Protein AF-A0A382JF44-F1 (afdb_monomer)

Solvent-accessible surface area (backbone atoms only — not comparable to full-atom values): 19950 Å² total; per-residue (Å²): 126,53,72,65,59,69,68,53,68,44,79,44,68,63,56,82,92,51,43,73,82,56,65,85,67,57,56,88,84,38,77,59,49,47,76,53,87,78,69,98,54,52,66,62,56,48,48,54,57,50,71,73,39,84,62,45,80,47,82,78,57,71,64,56,56,56,31,32,75,71,51,38,53,34,37,30,69,38,48,82,92,56,29,63,74,44,68,70,37,75,68,49,55,58,38,26,41,94,66,59,20,51,32,41,80,19,70,47,70,69,57,40,46,51,51,48,39,37,44,75,74,64,63,64,68,46,67,59,26,41,50,24,37,27,65,74,76,24,71,87,40,76,90,52,68,63,64,63,56,50,50,54,51,53,53,52,58,75,67,48,89,85,63,100,64,61,50,71,66,39,27,52,50,37,40,48,49,57,62,66,31,74,56,65,61,75,60,64,66,62,40,48,51,52,50,51,52,46,52,52,51,48,54,51,50,50,52,50,50,52,53,50,53,52,51,51,51,50,51,53,52,52,56,56,74,76,51,91,81,92,82,81,79,83,87,78,77,79,78,81,82,74,91,64,77,83,72,30,64,43,66,36,59,49,89,91,49,72,43,54,37,78,31,85,46,71,62,37,53,67,44,56,29,34,37,39,79,71,39,49,67,60,51,48,48,40,68,75,67,51,42,64,54,42,77,45,78,33,84,64,32,42,60,30,63,66,50,50,55,46,40,62,47,16,64,48,55,26,39,28,44,55,40,42,89,49,67,74,34,32,57,43,20,57,52,21,32,57,60,62,64,32,68,40,27,48,83

Nearest PDB structures (foldseek):
  3mb5-assembly1_A  TM=9.002E-01  e=2.686E-02  Pyrococcus abyssi
  3dh0-assembly1_A  TM=7.362E-01  e=4.020E-02  Aquifex aeolicus
  3ocj-assembly1_A  TM=8.207E-01  e=9.546E-01  Bordetella parapertussis
  8esq-assembly1_q  TM=5.749E-01  e=1.696E-01  Schizosaccharomyces pombe
  8pb8-assembly1_A  TM=5.221E-01  e=3.017E-01  Psilocybe cubensis

Sequence (347 aa):
PSAEVRAANILIRPHPRSSGAWNDWRSDRWPGIGMVKTSFLGDQALYDSIYHADVVVALNTSAQIEAGLLGKPVLTVLTPEYAPGQQGSVHFNYLLKEQGGHVEVATDTDQHLAQLEAVLSGEFDSERCRRAIERFVRPAGIDRPASPILADAVESWMTAEARPRPSRLARARQRLVNAVSRTNAIDDEAVAAVVRTRVRYQRQRDKQWKRQVESLKAELTQLRRSAPGKSTPPKTTPERVSVDEERRVVEVDYSGAAIRIFATSRAERSWRARACAKEPWTVGWLEDYVRPGDVVFDLGANVGVFSFIAATRLSGEGTVIAFEPSYANYARLCENIVLNQLDATVI

Foldseek 3Di:
DDPLLVPAAAEAEDDQVCVVVCPPPDCVVPPSYHYDDDDPVVPVVLLVVLLPDLAAEDAADCSLLVNLLSLHQAEYEQEPVCNCVRVVDPVSLLQDVVNQHRYDYDDDDVVVVVVVVCSSVVNDDSVSSNVSSCVPPNVVDSPDDVVVVVVVVVVVQVPDPDDPAFDPVLLVVLLVVLVVVPVQDDPVVLLVVLLVVVVVVVVVVVVVVVVVVVVVVVVVVVVVVPDPDDDDDDDDDDDDDDDPSVPQKDFAPDPLHTAIFGHPDPCCVVDVSDVCVVCVVLLVCLQVPQAAQDEAEAAQCQLPSSVVSNQSRNSSRYAYEYDHPDPVSVVRNVSRCSSRSNPNHYD

Mean predicted aligned error: 11.84 Å

Secondary structure (DSSP, 8-state):
--HHHHH--EEE---GGGGGGGTT--GGGSTTEEE----SSHHHHHHHHHHT-S-EE-SSSTHHHHHHHTT--EEEE--TTTHHHHHTSHHHHHHBGGGTSSEEEESSHHHHHHHHHHHHTT---HHHHHHHHHHHT-TT-TTS-HHHHHHHHHHHHHH-S------HHHHHHHHHHHHHTTS----HHHHHHHHHHHHHHHHHHHHHHHHHHHHHHHHHHHHHHSS-S--PPP--PPP-----GGGGEEE-S-SSS--EEE--SHHIIIIITTHHHH-HHHHHHHHHH--TT-EEEEET-TTSHHHHHHHHHHTTSSEEEEE---HHHHHHHHHHHHHTT-TTTB-

Radius of gyration: 25.45 Å; Cα contacts (8 Å, |Δi|>4): 397; chains: 1; bounding box: 68×49×68 Å

Organism: NCBI:txid408172

InterPro domains:
  IPR006342 Methyltransferase FkbM [TIGR01444] (295-344)
  IPR029063 S-adenosyl-L-methionine-dependent methyltransferase superfamily [G3DSA:3.40.50.150] (287-347)
  IPR029063 S-adenosyl-L-methionine-dependent methyltransferase superfamily [SSF53335] (285-343)
  IPR043148 CDP-glycerol glycerophosphotransferase, C-terminal domain [G3DSA:3.40.50.12580] (3-138)
  IPR052514 S-adenosyl-L-methionine-dependent methyltransferase [PTHR34203] (197-345)

pLDDT: mean 80.61, std 15.95, range [29.91, 97.5]

Structure (mmCIF, N/CA/C/O backbone):
data_AF-A0A382JF44-F1
#
_entry.id   AF-A0A382JF44-F1
#
loop_
_atom_site.group_PDB
_atom_site.id
_atom_site.type_symbol
_atom_site.label_atom_id
_atom_site.label_alt_id
_atom_site.label_comp_id
_atom_site.label_asym_id
_atom_site.label_entity_id
_atom_site.label_seq_id
_atom_site.pdbx_PDB_ins_code
_atom_site.Cartn_x
_atom_site.Cartn_y
_atom_site.Cartn_z
_atom_site.occupancy
_atom_site.B_iso_or_equiv
_atom_site.auth_seq_id
_atom_site.auth_comp_id
_atom_site.auth_asym_id
_atom_site.auth_atom_id
_atom_site.pdbx_PDB_model_num
ATOM 1 N N . PRO A 1 1 ? 23.123 5.812 -27.814 1.00 75.19 1 PRO A N 1
ATOM 2 C CA . PRO A 1 1 ? 22.177 4.669 -27.761 1.00 75.19 1 PRO A CA 1
ATOM 3 C C . PRO A 1 1 ? 22.464 3.681 -28.900 1.00 75.19 1 PRO A C 1
ATOM 5 O O . PRO A 1 1 ? 22.991 4.108 -29.931 1.00 75.19 1 PRO A O 1
ATOM 8 N N . SER A 1 2 ? 22.123 2.405 -28.726 1.00 85.06 2 SER A N 1
ATOM 9 C CA . SER A 1 2 ? 22.211 1.373 -29.768 1.00 85.06 2 SER A CA 1
ATOM 10 C C . SER A 1 2 ? 21.159 1.543 -30.875 1.00 85.06 2 SER A C 1
ATOM 12 O O . SER A 1 2 ? 20.367 2.493 -30.860 1.00 85.06 2 SER A O 1
ATOM 14 N N . ALA A 1 3 ? 21.170 0.662 -31.882 1.00 87.62 3 ALA A N 1
ATOM 15 C CA . ALA A 1 3 ? 20.156 0.661 -32.937 1.00 87.62 3 ALA A CA 1
ATOM 16 C C . ALA A 1 3 ? 18.784 0.226 -32.398 1.00 87.62 3 ALA A C 1
ATOM 18 O O . ALA A 1 3 ? 17.774 0.831 -32.747 1.00 87.62 3 ALA A O 1
ATOM 19 N N . GLU A 1 4 ? 18.778 -0.745 -31.492 1.00 87.62 4 GLU A N 1
ATOM 20 C CA . GLU A 1 4 ? 17.612 -1.301 -30.811 1.00 87.62 4 GLU A CA 1
ATOM 21 C C . GLU A 1 4 ? 16.922 -0.221 -29.974 1.00 87.62 4 GLU A C 1
ATOM 23 O O . GLU A 1 4 ? 15.730 0.026 -30.141 1.00 87.62 4 GLU A O 1
ATOM 28 N N . VAL A 1 5 ? 17.688 0.520 -29.162 1.00 90.25 5 VAL A N 1
ATOM 29 C CA . VAL A 1 5 ? 17.156 1.636 -28.360 1.00 90.25 5 VAL A CA 1
ATOM 30 C C . VAL A 1 5 ? 16.587 2.745 -29.252 1.00 90.25 5 VAL A C 1
ATOM 32 O O . VAL A 1 5 ? 15.576 3.351 -28.910 1.00 90.25 5 VAL A O 1
ATOM 35 N N . ARG A 1 6 ? 17.207 3.027 -30.408 1.00 89.44 6 ARG A N 1
ATOM 36 C CA . ARG A 1 6 ? 16.701 4.037 -31.360 1.00 89.44 6 ARG A CA 1
ATOM 37 C C . ARG A 1 6 ? 15.423 3.611 -32.082 1.00 89.44 6 ARG A C 1
ATOM 39 O O . ARG A 1 6 ? 14.660 4.482 -32.484 1.00 89.44 6 ARG A O 1
ATOM 46 N N . ALA A 1 7 ? 15.230 2.312 -32.293 1.00 90.62 7 ALA A N 1
ATOM 47 C CA . ALA A 1 7 ? 14.062 1.760 -32.974 1.00 90.62 7 ALA A CA 1
ATOM 48 C C . ALA A 1 7 ? 12.891 1.467 -32.020 1.00 90.62 7 ALA A C 1
ATOM 50 O O . ALA A 1 7 ? 11.789 1.172 -32.483 1.00 90.62 7 ALA A O 1
ATOM 51 N N . ALA A 1 8 ? 13.121 1.532 -30.705 1.00 92.44 8 ALA A N 1
ATOM 52 C CA . ALA A 1 8 ? 12.114 1.238 -29.699 1.00 92.44 8 ALA A CA 1
ATOM 53 C C . ALA A 1 8 ? 10.934 2.219 -29.766 1.00 92.44 8 ALA A C 1
ATOM 55 O O . ALA A 1 8 ? 11.105 3.440 -29.780 1.00 92.44 8 ALA A O 1
ATOM 56 N N . ASN A 1 9 ? 9.720 1.668 -29.739 1.00 94.62 9 ASN A N 1
ATOM 57 C CA . ASN A 1 9 ? 8.511 2.456 -29.542 1.00 94.62 9 ASN A CA 1
ATOM 58 C C . ASN A 1 9 ? 8.296 2.702 -28.045 1.00 94.62 9 ASN A C 1
ATOM 60 O O . ASN A 1 9 ? 8.516 1.815 -27.222 1.00 94.62 9 ASN A O 1
ATOM 64 N N . ILE A 1 10 ? 7.827 3.895 -27.685 1.00 94.00 10 ILE A N 1
ATOM 65 C CA . ILE A 1 10 ? 7.641 4.302 -26.289 1.00 94.00 10 ILE A CA 1
ATOM 66 C C . ILE A 1 10 ? 6.159 4.515 -26.019 1.00 94.00 10 ILE A C 1
ATOM 68 O O . ILE A 1 10 ? 5.517 5.342 -26.661 1.00 94.00 10 ILE A O 1
ATOM 72 N N . LEU A 1 11 ? 5.622 3.825 -25.015 1.00 92.31 11 LEU A N 1
ATOM 73 C CA . LEU A 1 11 ? 4.269 4.056 -24.521 1.00 92.31 11 LEU A CA 1
ATOM 74 C C . LEU A 1 11 ? 4.303 4.828 -23.199 1.00 92.31 11 LEU A C 1
ATOM 76 O O . LEU A 1 11 ? 4.735 4.311 -22.172 1.00 92.31 11 LEU A O 1
ATOM 80 N N . ILE A 1 12 ? 3.807 6.063 -23.204 1.00 90.06 12 ILE A N 1
ATOM 81 C CA . ILE A 1 12 ? 3.764 6.928 -22.023 1.00 90.06 12 ILE A CA 1
ATOM 82 C C . ILE A 1 12 ? 2.402 6.809 -21.336 1.00 90.06 12 ILE A C 1
ATOM 84 O O . ILE A 1 12 ? 1.354 7.062 -21.934 1.00 90.06 12 ILE A O 1
ATOM 88 N N . ARG A 1 13 ? 2.419 6.491 -20.039 1.00 87.00 13 ARG A N 1
ATOM 89 C CA . ARG A 1 13 ? 1.237 6.503 -19.165 1.00 87.00 13 ARG A CA 1
ATOM 90 C C . ARG A 1 13 ? 1.398 7.583 -18.096 1.00 87.00 13 ARG A C 1
ATOM 92 O O . ARG A 1 13 ? 2.020 7.330 -17.063 1.00 87.00 13 ARG A O 1
ATOM 99 N N . PRO A 1 14 ? 0.886 8.803 -18.325 1.00 83.19 14 PRO A N 1
ATOM 100 C CA . PRO A 1 14 ? 1.046 9.880 -17.365 1.00 83.19 14 PRO A CA 1
ATOM 101 C C . PRO A 1 14 ? 0.255 9.594 -16.088 1.00 83.19 14 PRO A C 1
ATOM 103 O O . PRO A 1 14 ? -0.839 9.027 -16.119 1.00 83.19 14 PRO A O 1
ATOM 106 N N . HIS A 1 15 ? 0.781 10.048 -14.950 1.00 76.81 15 HIS A N 1
ATOM 107 C CA . HIS A 1 15 ? 0.038 9.989 -13.696 1.00 76.81 15 HIS A CA 1
ATOM 108 C C . HIS A 1 15 ? -1.288 10.768 -13.840 1.00 76.81 15 HIS A C 1
ATOM 110 O O . HIS A 1 15 ? -1.257 11.897 -14.341 1.00 76.81 15 HIS A O 1
ATOM 116 N N . PRO A 1 16 ? -2.442 10.254 -13.362 1.00 69.75 16 PRO A N 1
ATOM 117 C CA . PRO A 1 16 ? -3.747 10.889 -13.587 1.00 69.75 16 PRO A CA 1
ATOM 118 C C . PRO A 1 16 ? -3.805 12.360 -13.156 1.00 69.75 16 PRO A C 1
ATOM 120 O O . PRO A 1 16 ? -4.370 13.198 -13.857 1.00 69.75 16 PRO A O 1
ATOM 123 N N . ARG A 1 17 ? -3.144 12.694 -12.036 1.00 67.56 17 ARG A N 1
ATOM 124 C CA . ARG A 1 17 ? -3.051 14.070 -11.503 1.00 67.56 17 ARG A CA 1
ATOM 125 C C . ARG A 1 17 ? -2.122 15.005 -12.285 1.00 67.56 17 ARG A C 1
ATOM 127 O O . ARG A 1 17 ? -2.200 16.210 -12.092 1.00 67.56 17 ARG A O 1
ATOM 134 N N . SER A 1 18 ? -1.262 14.463 -13.142 1.00 69.50 18 SER A N 1
ATOM 135 C CA . SER A 1 18 ? -0.308 15.226 -13.957 1.00 69.50 18 SER A CA 1
ATOM 136 C C . SER A 1 18 ? -0.661 15.184 -15.445 1.00 69.50 18 SER A C 1
ATOM 138 O O . SER A 1 18 ? 0.106 15.675 -16.264 1.00 69.50 18 SER A O 1
ATOM 140 N N . SER A 1 19 ? -1.822 14.625 -15.806 1.00 66.06 19 SER A N 1
ATOM 141 C CA . SER A 1 19 ? -2.310 14.503 -17.188 1.00 66.06 19 SER A CA 1
ATOM 142 C C . SER A 1 19 ? -2.356 15.839 -17.937 1.00 66.06 19 SER A C 1
ATOM 144 O O . SER A 1 19 ? -2.101 15.867 -19.140 1.00 66.06 19 SER A O 1
ATOM 146 N N . GLY A 1 20 ? -2.596 16.942 -17.219 1.00 73.06 20 GLY A N 1
ATOM 147 C CA . GLY A 1 20 ? -2.615 18.295 -17.774 1.00 73.06 20 GLY A CA 1
ATOM 148 C C . GLY A 1 20 ? -1.276 18.754 -18.360 1.00 73.06 20 GLY A C 1
ATOM 149 O O . GLY A 1 20 ? -1.271 19.440 -19.378 1.00 73.06 20 GLY A O 1
ATOM 150 N N . ALA A 1 21 ? -0.147 18.307 -17.796 1.00 77.00 21 ALA A N 1
ATOM 151 C CA . ALA A 1 21 ? 1.189 18.608 -18.325 1.00 77.00 21 ALA A CA 1
ATOM 152 C C . ALA A 1 21 ? 1.445 17.965 -19.703 1.00 77.00 21 ALA A C 1
ATOM 154 O O . ALA A 1 21 ? 2.381 18.337 -20.400 1.00 77.00 21 ALA A O 1
ATOM 155 N N . TRP A 1 22 ? 0.593 17.017 -20.104 1.00 78.69 22 TRP A N 1
ATOM 156 C CA . TRP A 1 22 ? 0.676 16.282 -21.364 1.00 78.69 22 TRP A CA 1
ATOM 157 C C . TRP A 1 22 ? -0.440 16.671 -22.343 1.00 78.69 22 TRP A C 1
ATOM 159 O O . TRP A 1 22 ? -0.783 15.907 -23.248 1.00 78.69 22 TRP A O 1
ATOM 169 N N . ASN A 1 23 ? -1.089 17.820 -22.145 1.00 80.88 23 ASN A N 1
ATOM 170 C CA . ASN A 1 23 ? -2.153 18.281 -23.040 1.00 80.88 23 ASN A CA 1
ATOM 171 C C . ASN A 1 23 ? -1.619 18.792 -24.380 1.00 80.88 23 ASN A C 1
ATOM 173 O O . ASN A 1 23 ? -2.267 18.580 -25.400 1.00 80.88 23 ASN A O 1
ATOM 177 N N . ASP A 1 24 ? -0.415 19.359 -24.383 1.00 81.94 24 ASP A N 1
ATOM 178 C CA . ASP A 1 24 ? 0.235 19.873 -25.592 1.00 81.94 24 ASP A CA 1
ATOM 179 C C . ASP A 1 24 ? 1.065 18.812 -26.325 1.00 81.94 24 ASP A C 1
ATOM 181 O O . ASP A 1 24 ? 1.755 19.121 -27.297 1.00 81.94 24 ASP A O 1
ATOM 185 N N . TRP A 1 25 ? 1.020 17.553 -25.875 1.00 80.88 25 TRP A N 1
ATOM 186 C CA . TRP A 1 25 ? 1.697 16.460 -26.563 1.00 80.88 25 TRP A CA 1
ATOM 187 C C . TRP A 1 25 ? 1.069 16.210 -27.936 1.00 80.88 25 TRP A C 1
ATOM 189 O O . TRP A 1 25 ? -0.155 16.195 -28.091 1.00 80.88 25 TRP A O 1
ATOM 199 N N . ARG A 1 26 ? 1.924 15.996 -28.938 1.00 77.56 26 ARG A N 1
ATOM 200 C CA . ARG A 1 26 ? 1.523 15.782 -30.326 1.00 77.56 26 ARG A CA 1
ATOM 201 C C . ARG A 1 26 ? 2.295 14.599 -30.904 1.00 77.56 26 ARG A C 1
ATOM 203 O O . ARG A 1 26 ? 3.525 14.600 -30.872 1.00 77.56 26 ARG A O 1
ATOM 210 N N . SER A 1 27 ? 1.572 13.603 -31.408 1.00 79.19 27 SER A N 1
ATOM 211 C CA . SER A 1 27 ? 2.147 12.372 -31.967 1.00 79.19 27 SER A CA 1
ATOM 212 C C . SER A 1 27 ? 2.901 12.594 -33.282 1.00 79.19 27 SER A C 1
ATOM 214 O O . SER A 1 27 ? 3.840 11.864 -33.576 1.00 79.19 27 SER A O 1
ATOM 216 N N . ASP A 1 28 ? 2.535 13.617 -34.057 1.00 82.88 28 ASP A N 1
ATOM 217 C CA . ASP A 1 28 ? 3.191 13.997 -35.317 1.00 82.88 28 ASP A CA 1
ATOM 218 C C . ASP A 1 28 ? 4.644 14.463 -35.122 1.00 82.88 28 ASP A C 1
ATOM 220 O O . ASP A 1 28 ? 5.489 14.239 -35.984 1.00 82.88 28 ASP A O 1
ATOM 224 N N . ARG A 1 29 ? 4.953 15.083 -33.977 1.00 83.44 29 ARG A N 1
ATOM 225 C CA . ARG A 1 29 ? 6.303 15.556 -33.634 1.00 83.44 29 ARG A CA 1
ATOM 226 C C . ARG A 1 29 ? 7.231 14.454 -33.133 1.00 83.44 29 ARG A C 1
ATOM 228 O O . ARG A 1 29 ? 8.443 14.645 -33.148 1.00 83.44 29 ARG A O 1
ATOM 235 N N . TRP A 1 30 ? 6.673 13.337 -32.673 1.00 83.00 30 TRP A N 1
ATOM 236 C CA . TRP A 1 30 ? 7.411 12.263 -32.011 1.00 83.00 30 TRP A CA 1
ATOM 237 C C . TRP A 1 30 ? 6.932 10.896 -32.515 1.00 83.00 30 TRP A C 1
ATOM 239 O O . TRP A 1 30 ? 6.238 10.178 -31.787 1.00 83.00 30 TRP A O 1
ATOM 249 N N . PRO A 1 31 ? 7.267 10.529 -33.768 1.00 82.94 31 PRO A N 1
ATOM 250 C CA . PRO A 1 31 ? 6.922 9.217 -34.303 1.00 82.94 31 PRO A CA 1
ATOM 251 C C . PRO A 1 31 ? 7.524 8.108 -33.429 1.00 82.94 31 PRO A C 1
ATOM 253 O O . PRO A 1 31 ? 8.640 8.238 -32.931 1.00 82.94 31 PRO A O 1
ATOM 256 N N . GLY A 1 32 ? 6.768 7.028 -33.220 1.00 87.94 32 GLY A N 1
ATOM 257 C CA . GLY A 1 32 ? 7.156 5.923 -32.334 1.00 87.94 32 GLY A CA 1
ATOM 258 C C . GLY A 1 32 ? 6.841 6.149 -30.851 1.00 87.94 32 GLY A C 1
ATOM 259 O O . GLY A 1 32 ? 7.001 5.232 -30.051 1.00 87.94 32 GLY A O 1
ATOM 260 N N . ILE A 1 33 ? 6.333 7.326 -30.464 1.00 90.94 33 ILE A N 1
ATOM 261 C CA . ILE A 1 33 ? 5.840 7.580 -29.105 1.00 90.94 33 ILE A CA 1
ATOM 262 C C . ILE A 1 33 ? 4.309 7.575 -29.108 1.00 90.94 33 ILE A C 1
ATOM 264 O O . ILE A 1 33 ? 3.667 8.308 -29.858 1.00 90.94 33 ILE A O 1
ATOM 268 N N . GLY A 1 34 ? 3.713 6.755 -28.247 1.00 88.31 34 GLY A N 1
ATOM 269 C CA . GLY A 1 34 ? 2.285 6.731 -27.952 1.00 88.31 34 GLY A CA 1
ATOM 270 C C . GLY A 1 34 ? 2.011 7.210 -26.530 1.00 88.31 34 GLY A C 1
ATOM 271 O O . GLY A 1 34 ? 2.844 7.054 -25.640 1.00 88.31 34 GLY A O 1
ATOM 272 N N . MET A 1 35 ? 0.826 7.768 -26.286 1.00 86.88 35 MET A N 1
ATOM 273 C CA . MET A 1 35 ? 0.391 8.136 -24.939 1.00 86.88 35 MET A CA 1
ATOM 274 C C . MET A 1 35 ? -0.987 7.560 -24.633 1.00 86.88 35 MET A C 1
ATOM 276 O O . MET A 1 35 ? -1.928 7.728 -25.406 1.00 86.88 35 MET A O 1
ATOM 280 N N . VAL A 1 36 ? -1.119 6.942 -23.459 1.00 80.38 36 VAL A N 1
ATOM 281 C CA . VAL A 1 36 ? -2.365 6.334 -22.983 1.00 80.38 36 VAL A CA 1
ATOM 282 C C . VAL A 1 36 ? -2.835 7.062 -21.727 1.00 80.38 36 VAL A C 1
ATOM 284 O O . VAL A 1 36 ? -2.280 6.900 -20.641 1.00 80.38 36 VAL A O 1
ATOM 287 N N . LYS A 1 37 ? -3.878 7.887 -21.882 1.00 73.62 37 LYS A N 1
ATOM 288 C CA . LYS A 1 37 ? -4.575 8.577 -20.785 1.00 73.62 37 LYS A CA 1
ATOM 289 C C . LYS A 1 37 ? -5.774 7.719 -20.362 1.00 73.62 37 LYS A C 1
ATOM 291 O O . LYS A 1 37 ? -6.803 7.756 -21.023 1.00 73.62 37 LYS A O 1
ATOM 296 N N . THR A 1 38 ? -5.660 6.914 -19.308 1.00 65.56 38 THR A N 1
ATOM 297 C CA . THR A 1 38 ? -6.748 5.994 -18.908 1.00 65.56 38 THR A CA 1
ATOM 298 C C . THR A 1 38 ? -7.681 6.546 -17.831 1.00 65.56 38 THR A C 1
ATOM 300 O O . THR A 1 38 ? -7.224 7.090 -16.826 1.00 65.56 38 THR A O 1
ATOM 303 N N . SER A 1 39 ? -8.981 6.290 -18.019 1.00 60.91 39 SER A N 1
ATOM 304 C CA . SER A 1 39 ? -10.059 6.271 -17.016 1.00 60.91 39 SER A CA 1
ATOM 305 C C . SER A 1 39 ? -10.875 4.962 -17.138 1.00 60.91 39 SER A C 1
ATOM 307 O O . SER A 1 39 ? -10.763 4.269 -18.147 1.00 60.91 39 SER A O 1
ATOM 309 N N . PHE A 1 40 ? -11.644 4.623 -16.088 1.00 40.44 40 PHE A N 1
ATOM 310 C CA . PHE A 1 40 ? -12.590 3.496 -15.873 1.00 40.44 40 PHE A CA 1
ATOM 311 C C . PHE A 1 40 ? -12.160 2.035 -16.178 1.00 40.44 40 PHE A C 1
ATOM 313 O O . PHE A 1 40 ? -12.525 1.163 -15.401 1.00 40.44 40 PHE A O 1
ATOM 320 N N . LEU A 1 41 ? -11.348 1.744 -17.201 1.00 50.25 41 LEU A N 1
ATOM 321 C CA . LEU A 1 41 ? -10.758 0.415 -17.492 1.00 50.25 41 LEU A CA 1
ATOM 322 C C . LEU A 1 41 ? -9.272 0.343 -17.090 1.00 50.25 41 LEU A C 1
ATOM 324 O O . LEU A 1 41 ? -8.455 -0.289 -17.761 1.00 50.25 41 LEU A O 1
ATOM 328 N N . GLY A 1 42 ? -8.905 1.066 -16.027 1.00 64.38 42 GLY A N 1
ATOM 329 C CA . GLY A 1 42 ? -7.512 1.324 -15.651 1.00 64.38 42 GLY A CA 1
ATOM 330 C C . GLY A 1 42 ? -6.663 0.060 -15.530 1.00 64.38 42 GLY A C 1
ATOM 331 O O . GLY A 1 42 ? -5.533 0.059 -16.020 1.00 64.38 42 GLY A O 1
ATOM 332 N N . ASP A 1 43 ? -7.239 -1.001 -14.966 1.00 71.62 43 ASP A N 1
ATOM 333 C CA . ASP A 1 43 ? -6.527 -2.236 -14.639 1.00 71.62 43 ASP A CA 1
ATOM 334 C C . ASP A 1 43 ? -6.207 -3.065 -15.890 1.00 71.62 43 ASP A C 1
ATOM 336 O O . ASP A 1 43 ? -5.045 -3.406 -16.106 1.00 71.62 43 ASP A O 1
ATOM 340 N N . GLN A 1 44 ? -7.184 -3.302 -16.777 1.00 84.12 44 GLN A N 1
ATOM 341 C CA . GLN A 1 44 ? -6.944 -4.047 -18.023 1.00 84.12 44 GLN A CA 1
ATOM 342 C C . GLN A 1 44 ? -5.981 -3.292 -18.940 1.00 84.12 44 GLN A C 1
ATOM 344 O O . GLN A 1 44 ? -5.015 -3.855 -19.443 1.00 84.12 44 GLN A O 1
ATOM 349 N N . ALA A 1 45 ? -6.185 -1.982 -19.101 1.00 83.25 45 ALA A N 1
ATOM 350 C CA . ALA A 1 45 ? -5.300 -1.185 -19.934 1.00 83.25 45 ALA A CA 1
ATOM 351 C C . ALA A 1 45 ? -3.871 -1.145 -19.372 1.00 83.25 45 ALA A C 1
ATOM 353 O O . ALA A 1 45 ? -2.919 -1.036 -20.145 1.00 83.25 45 ALA A O 1
ATOM 354 N N . LEU A 1 46 ? -3.704 -1.148 -18.041 1.00 86.19 46 LEU A N 1
ATOM 355 C CA . LEU A 1 46 ? -2.389 -1.238 -17.402 1.00 86.19 46 LEU A CA 1
ATOM 356 C C . LEU A 1 46 ? -1.747 -2.595 -17.685 1.00 86.19 46 LEU A C 1
ATOM 358 O O . LEU A 1 46 ? -0.593 -2.619 -18.111 1.00 86.19 46 LEU A O 1
ATOM 362 N N . TYR A 1 47 ? -2.501 -3.682 -17.505 1.00 90.12 47 TYR A N 1
ATOM 363 C CA . TYR A 1 47 ? -2.052 -5.034 -17.814 1.00 90.12 47 TYR A CA 1
ATOM 364 C C . TYR A 1 47 ? -1.564 -5.138 -19.260 1.00 90.12 47 TYR A C 1
ATOM 366 O O . TYR A 1 47 ? -0.405 -5.477 -19.466 1.00 90.12 47 TYR A O 1
ATOM 374 N N . ASP A 1 48 ? -2.379 -4.753 -20.245 1.00 90.56 48 ASP A N 1
ATOM 375 C CA . ASP A 1 48 ? -2.025 -4.865 -21.666 1.00 90.56 48 ASP A CA 1
ATOM 376 C C . ASP A 1 48 ? -0.751 -4.067 -21.994 1.00 90.56 48 ASP A C 1
ATOM 378 O O . ASP A 1 48 ? 0.126 -4.535 -22.721 1.00 90.56 48 ASP A O 1
ATOM 382 N N . SER A 1 49 ? -0.607 -2.874 -21.401 1.00 90.88 49 SER A N 1
ATOM 383 C CA . SER A 1 49 ? 0.576 -2.025 -21.604 1.00 90.88 49 SER A CA 1
ATOM 384 C C . SER A 1 49 ? 1.856 -2.656 -21.062 1.00 90.88 49 SER A C 1
ATOM 386 O O . SER A 1 49 ? 2.913 -2.475 -21.654 1.00 90.88 49 SER A O 1
ATOM 388 N N . ILE A 1 50 ? 1.781 -3.361 -19.932 1.00 94.06 50 ILE A N 1
ATOM 389 C CA . ILE A 1 50 ? 2.940 -4.020 -19.319 1.00 94.06 50 ILE A CA 1
ATOM 390 C C . ILE A 1 50 ? 3.210 -5.363 -20.001 1.00 94.06 50 ILE A C 1
ATOM 392 O O . ILE A 1 50 ? 4.356 -5.692 -20.295 1.00 94.06 50 ILE A O 1
ATOM 396 N N . TYR A 1 51 ? 2.163 -6.139 -20.269 1.00 94.88 51 TYR A N 1
ATOM 397 C CA . TYR A 1 51 ? 2.250 -7.469 -20.859 1.00 94.88 51 TYR A CA 1
ATOM 398 C C . TYR A 1 51 ? 2.935 -7.441 -22.228 1.00 94.88 51 TYR A C 1
ATOM 400 O O . TYR A 1 51 ? 3.800 -8.276 -22.503 1.00 94.88 51 TYR A O 1
ATOM 408 N N . HIS A 1 52 ? 2.615 -6.442 -23.052 1.00 94.19 52 HIS A N 1
ATOM 409 C CA . HIS A 1 52 ? 3.214 -6.263 -24.374 1.00 94.19 52 HIS A CA 1
ATOM 410 C C . HIS A 1 52 ? 4.515 -5.447 -24.379 1.00 94.19 52 HIS A C 1
ATOM 412 O O . HIS A 1 52 ? 5.111 -5.295 -25.440 1.00 94.19 52 HIS A O 1
ATOM 418 N N . ALA A 1 53 ? 4.973 -4.930 -23.236 1.00 95.38 53 ALA A N 1
ATOM 419 C CA . ALA A 1 53 ? 6.239 -4.207 -23.166 1.00 95.38 53 ALA A CA 1
ATOM 420 C C . ALA A 1 53 ? 7.436 -5.167 -23.114 1.00 95.38 53 ALA A C 1
ATOM 422 O O . ALA A 1 53 ? 7.391 -6.191 -22.426 1.00 95.38 53 ALA A O 1
ATOM 423 N N . ASP A 1 54 ? 8.531 -4.794 -23.775 1.00 95.88 54 ASP A N 1
ATOM 424 C CA . ASP A 1 54 ? 9.834 -5.452 -23.616 1.00 95.88 54 ASP A CA 1
ATOM 425 C C . ASP A 1 54 ? 10.524 -5.023 -22.312 1.00 95.88 54 ASP A C 1
ATOM 427 O O . ASP A 1 54 ? 11.199 -5.813 -21.660 1.00 95.88 54 ASP A O 1
ATOM 431 N N . VAL A 1 55 ? 10.304 -3.773 -21.892 1.00 97.00 55 VAL A N 1
ATOM 432 C CA . VAL A 1 55 ? 10.868 -3.169 -20.679 1.00 97.00 55 VAL A CA 1
ATOM 433 C C . VAL A 1 55 ? 9.909 -2.131 -20.102 1.00 97.00 55 VAL A C 1
ATOM 435 O O . VAL A 1 55 ? 9.259 -1.391 -20.841 1.00 97.00 55 VAL A O 1
ATOM 438 N N . VAL A 1 56 ? 9.826 -2.050 -18.772 1.00 97.00 56 VAL A N 1
ATOM 439 C CA . VAL A 1 56 ? 9.030 -1.038 -18.066 1.00 97.00 56 VAL A CA 1
ATOM 440 C C . VAL A 1 56 ? 9.950 -0.036 -17.385 1.00 97.00 56 VAL A C 1
ATOM 442 O O . VAL A 1 56 ? 10.727 -0.392 -16.502 1.00 97.00 56 VAL A O 1
ATOM 445 N N . VAL A 1 57 ? 9.814 1.240 -17.747 1.00 95.94 57 VAL A N 1
ATOM 446 C CA . VAL A 1 57 ? 10.460 2.353 -17.041 1.00 95.94 57 VAL A CA 1
ATOM 447 C C . VAL A 1 57 ? 9.430 3.040 -16.155 1.00 95.94 57 VAL A C 1
ATOM 449 O O . VAL A 1 57 ? 8.406 3.532 -16.632 1.00 95.94 57 VAL A O 1
ATOM 452 N N . ALA A 1 58 ? 9.685 3.068 -14.852 1.00 91.94 58 ALA A N 1
ATOM 453 C CA . ALA A 1 58 ? 8.764 3.625 -13.872 1.00 91.94 58 ALA A CA 1
ATOM 454 C C . ALA A 1 58 ? 9.519 4.308 -12.728 1.00 91.94 58 ALA A C 1
ATOM 456 O O . ALA A 1 58 ? 10.669 3.990 -12.447 1.00 91.94 58 ALA A O 1
ATOM 457 N N . LEU A 1 59 ? 8.866 5.262 -12.065 1.00 87.69 59 LEU A N 1
ATOM 458 C CA . LEU A 1 59 ? 9.462 6.019 -10.960 1.00 87.69 59 LEU A CA 1
ATOM 459 C C . LEU A 1 59 ? 9.307 5.260 -9.634 1.00 87.69 59 LEU A C 1
ATOM 461 O O . LEU A 1 59 ? 9.999 4.280 -9.402 1.00 87.69 59 LEU A O 1
ATOM 465 N N . ASN A 1 60 ? 8.357 5.664 -8.793 1.00 85.38 60 ASN A N 1
ATOM 466 C CA . ASN A 1 60 ? 7.985 4.950 -7.575 1.00 85.38 60 ASN A CA 1
ATOM 467 C C . ASN A 1 60 ? 6.471 4.695 -7.588 1.00 85.38 60 ASN A C 1
ATOM 469 O O . ASN A 1 60 ? 5.682 5.554 -7.189 1.00 85.38 60 ASN A O 1
ATOM 473 N N . THR A 1 61 ? 6.059 3.563 -8.157 1.00 85.69 61 THR A N 1
ATOM 474 C CA . THR A 1 61 ? 4.644 3.234 -8.397 1.00 85.69 61 THR A CA 1
ATOM 475 C C . THR A 1 61 ? 4.405 1.731 -8.320 1.00 85.69 61 THR A C 1
ATOM 477 O O . THR A 1 61 ? 5.285 0.938 -8.651 1.00 85.69 61 THR A O 1
ATOM 480 N N . SER A 1 62 ? 3.186 1.326 -7.950 1.00 85.88 62 SER A N 1
ATOM 481 C CA . SER A 1 62 ? 2.789 -0.087 -7.900 1.00 85.88 62 SER A CA 1
ATOM 482 C C . SER A 1 62 ? 2.947 -0.804 -9.243 1.00 85.88 62 SER A C 1
ATOM 484 O O . SER A 1 62 ? 3.190 -2.004 -9.249 1.00 85.88 62 SER A O 1
ATOM 486 N N . ALA A 1 63 ? 2.919 -0.084 -10.372 1.00 89.25 63 ALA A N 1
ATOM 487 C CA . ALA A 1 63 ? 3.165 -0.668 -11.695 1.00 89.25 63 ALA A CA 1
ATOM 488 C C . ALA A 1 63 ? 4.532 -1.373 -11.806 1.00 89.25 63 ALA A C 1
ATOM 490 O O . ALA A 1 63 ? 4.680 -2.286 -12.612 1.00 89.25 63 ALA A O 1
ATOM 491 N N . GLN A 1 64 ? 5.518 -1.002 -10.978 1.00 93.88 64 GLN A N 1
ATOM 492 C CA . GLN A 1 64 ? 6.790 -1.725 -10.894 1.00 93.88 64 GLN A CA 1
ATOM 493 C C . GLN A 1 64 ? 6.592 -3.153 -10.380 1.00 93.88 64 GLN A C 1
ATOM 495 O O . GLN A 1 64 ? 7.227 -4.075 -10.880 1.00 93.88 64 GLN A O 1
ATOM 500 N N . ILE A 1 65 ? 5.703 -3.353 -9.405 1.00 93.38 65 ILE A N 1
ATOM 501 C CA . ILE A 1 65 ? 5.377 -4.675 -8.858 1.00 93.38 65 ILE A CA 1
ATOM 502 C C . ILE A 1 65 ? 4.620 -5.506 -9.900 1.00 93.38 65 ILE A C 1
ATOM 504 O O . ILE A 1 65 ? 4.988 -6.655 -10.130 1.00 93.38 65 ILE A O 1
ATOM 508 N N . GLU A 1 66 ? 3.630 -4.912 -10.574 1.00 92.88 66 GLU A N 1
ATOM 509 C CA . GLU A 1 66 ? 2.862 -5.580 -11.639 1.00 92.88 66 GLU A CA 1
ATOM 510 C C . GLU A 1 66 ? 3.762 -6.047 -12.792 1.00 92.88 66 GLU A C 1
ATOM 512 O O . GLU A 1 66 ? 3.647 -7.174 -13.272 1.00 92.88 66 GLU A O 1
ATOM 517 N N . ALA A 1 67 ? 4.723 -5.213 -13.197 1.00 94.75 67 ALA A N 1
ATOM 518 C CA . ALA A 1 67 ? 5.716 -5.576 -14.202 1.00 94.75 67 ALA A CA 1
ATOM 519 C C . ALA A 1 67 ? 6.593 -6.753 -13.760 1.00 94.75 67 ALA A C 1
ATOM 521 O O . ALA A 1 67 ? 6.808 -7.684 -14.536 1.00 94.75 67 ALA A O 1
ATOM 522 N N . GLY A 1 68 ? 7.030 -6.765 -12.499 1.00 94.31 68 GLY A N 1
ATOM 523 C CA . GLY A 1 68 ? 7.772 -7.895 -11.945 1.00 94.31 68 GLY A CA 1
ATOM 524 C C . GLY A 1 68 ? 6.950 -9.189 -11.889 1.00 94.31 68 GLY A C 1
ATOM 525 O O . GLY A 1 68 ? 7.479 -10.250 -12.211 1.00 94.31 68 GLY A O 1
ATOM 526 N N . LEU A 1 69 ? 5.654 -9.122 -11.555 1.00 92.62 69 LEU A N 1
ATOM 527 C CA . LEU A 1 69 ? 4.746 -10.282 -11.593 1.00 92.62 69 LEU A CA 1
ATOM 528 C C . LEU A 1 69 ? 4.637 -10.892 -12.997 1.00 92.62 69 LEU A C 1
ATOM 530 O O . LEU A 1 69 ? 4.505 -12.105 -13.126 1.00 92.62 69 LEU A O 1
ATOM 534 N N . LEU A 1 70 ? 4.743 -10.064 -14.037 1.00 92.81 70 LEU A N 1
ATOM 535 C CA . LEU A 1 70 ? 4.783 -10.492 -15.437 1.00 92.81 70 LEU A CA 1
ATOM 536 C C . LEU A 1 70 ? 6.188 -10.880 -15.925 1.00 92.81 70 LEU A C 1
ATOM 538 O O . LEU A 1 70 ? 6.376 -11.133 -17.114 1.00 92.81 70 LEU A O 1
ATOM 542 N N . GLY A 1 71 ? 7.178 -10.912 -15.029 1.00 93.31 71 GLY A N 1
ATOM 543 C CA . GLY A 1 71 ? 8.565 -11.231 -15.359 1.00 93.31 71 GLY A CA 1
ATOM 544 C C . GLY A 1 71 ? 9.229 -10.188 -16.258 1.00 93.31 71 GLY A C 1
ATOM 545 O O . GLY A 1 71 ? 10.207 -10.506 -16.929 1.00 93.31 71 GLY A O 1
ATOM 546 N N . LYS A 1 72 ? 8.703 -8.959 -16.308 1.00 95.75 72 LYS A N 1
ATOM 547 C CA . LYS A 1 72 ? 9.245 -7.890 -17.148 1.00 95.75 72 LYS A CA 1
ATOM 548 C C . LYS A 1 72 ? 10.459 -7.228 -16.489 1.00 95.75 72 LYS A C 1
ATOM 550 O O . LYS A 1 72 ? 10.473 -7.064 -15.265 1.00 95.75 72 LYS A O 1
ATOM 555 N N . PRO A 1 73 ? 11.456 -6.796 -17.279 1.00 97.25 73 PRO A N 1
ATOM 556 C CA . PRO A 1 73 ? 12.504 -5.904 -16.805 1.00 97.25 73 PRO A CA 1
ATOM 557 C C . PRO A 1 73 ? 11.909 -4.587 -16.306 1.00 97.25 73 PRO A C 1
ATOM 559 O O . PRO A 1 73 ? 11.082 -3.975 -16.987 1.00 97.25 73 PRO A O 1
ATOM 562 N N . VAL A 1 74 ? 12.340 -4.141 -15.122 1.00 97.31 74 VAL A N 1
ATOM 563 C CA . VAL A 1 74 ? 11.866 -2.894 -14.513 1.00 97.31 74 VAL A CA 1
ATOM 564 C C . VAL A 1 74 ? 13.042 -1.979 -14.224 1.00 97.31 74 VAL A C 1
ATOM 566 O O . VAL A 1 74 ? 13.904 -2.300 -13.407 1.00 97.31 74 VAL A O 1
ATOM 569 N N . LEU A 1 75 ? 13.046 -0.822 -14.876 1.00 97.00 75 LEU A N 1
ATOM 570 C CA . LEU A 1 75 ? 14.070 0.203 -14.738 1.00 97.00 75 LEU A CA 1
ATOM 571 C C . LEU A 1 75 ? 13.483 1.459 -14.086 1.00 97.00 75 LEU A C 1
ATOM 573 O O . LEU A 1 75 ? 12.302 1.783 -14.246 1.00 97.00 75 LEU A O 1
ATOM 577 N N . THR A 1 76 ? 14.320 2.198 -13.369 1.00 95.12 76 THR A N 1
ATOM 578 C CA . THR A 1 76 ? 13.989 3.509 -12.809 1.00 95.12 76 THR A CA 1
ATOM 579 C C . THR A 1 76 ? 15.174 4.459 -12.917 1.00 95.12 76 THR A C 1
ATOM 581 O O . THR A 1 76 ? 16.326 4.029 -12.927 1.00 95.12 76 THR A O 1
ATOM 584 N N . VAL A 1 77 ? 14.901 5.762 -12.989 1.00 92.75 77 VAL A N 1
ATOM 585 C CA . VAL A 1 77 ? 15.929 6.803 -13.087 1.00 92.75 77 VAL A CA 1
ATOM 586 C C . VAL A 1 77 ? 15.761 7.834 -11.972 1.00 92.75 77 VAL A C 1
ATOM 588 O O . VAL A 1 77 ? 14.678 8.379 -11.732 1.00 92.75 77 VAL A O 1
ATOM 591 N N . LEU A 1 78 ? 16.858 8.108 -11.273 1.00 88.94 78 LEU A N 1
ATOM 592 C CA . LEU A 1 78 ? 16.957 9.086 -10.199 1.00 88.94 78 LEU A CA 1
ATOM 593 C C . LEU A 1 78 ? 17.599 10.367 -10.723 1.00 88.94 78 LEU A C 1
ATOM 595 O O . LEU A 1 78 ? 18.790 10.599 -10.567 1.00 88.94 78 LEU A O 1
ATOM 599 N N . THR A 1 79 ? 16.796 11.247 -11.306 1.00 76.94 79 THR A N 1
ATOM 600 C CA . THR A 1 79 ? 17.252 12.602 -11.641 1.00 76.94 79 THR A CA 1
ATOM 601 C C . THR A 1 79 ? 17.351 13.455 -10.367 1.00 76.94 79 THR A C 1
ATOM 603 O O . THR A 1 79 ? 16.362 13.483 -9.625 1.00 76.94 79 THR A O 1
ATOM 606 N N . PRO A 1 80 ? 18.449 14.195 -10.109 1.00 75.56 80 PRO A N 1
ATOM 607 C CA . PRO A 1 80 ? 18.672 14.919 -8.848 1.00 75.56 80 PRO A CA 1
ATOM 608 C C . PRO A 1 80 ? 17.516 15.820 -8.389 1.00 75.56 80 PRO A C 1
ATOM 610 O O . PRO A 1 80 ? 17.237 15.907 -7.197 1.00 75.56 80 PRO A O 1
ATOM 613 N N . GLU A 1 81 ? 16.811 16.448 -9.332 1.00 73.31 81 GLU A N 1
ATOM 614 C CA . GLU A 1 81 ? 15.664 17.329 -9.069 1.00 73.31 81 GLU A CA 1
ATOM 615 C C . GLU A 1 81 ? 14.451 16.588 -8.469 1.00 73.31 81 GLU A C 1
ATOM 617 O O . GLU A 1 81 ? 13.743 17.131 -7.623 1.00 73.31 81 GLU A O 1
ATOM 622 N N . TYR A 1 82 ? 14.238 15.325 -8.852 1.00 72.19 82 TYR A N 1
ATOM 623 C CA . TYR A 1 82 ? 13.056 14.530 -8.481 1.00 72.19 82 TYR A CA 1
ATOM 624 C C . TYR A 1 82 ? 13.386 13.323 -7.588 1.00 72.19 82 TYR A C 1
ATOM 626 O O . TYR A 1 82 ? 12.484 12.706 -7.013 1.00 72.19 82 TYR A O 1
ATOM 634 N N . ALA A 1 83 ? 14.673 12.996 -7.430 1.00 73.69 83 ALA A N 1
ATOM 635 C CA . ALA A 1 83 ? 15.162 11.888 -6.613 1.00 73.69 83 ALA A CA 1
ATOM 636 C C . ALA A 1 83 ? 14.659 11.930 -5.156 1.00 73.69 83 ALA A C 1
ATOM 638 O O . ALA A 1 83 ? 14.221 10.878 -4.681 1.00 73.69 83 ALA A O 1
ATOM 639 N N . PRO A 1 84 ? 14.588 13.093 -4.462 1.00 73.44 84 PRO A N 1
ATOM 640 C CA . PRO A 1 84 ? 14.061 13.143 -3.097 1.00 73.44 84 PRO A CA 1
ATOM 641 C C . PRO A 1 84 ? 12.622 12.625 -2.970 1.00 73.44 84 PRO A C 1
ATOM 643 O O . PRO A 1 84 ? 12.272 12.032 -1.953 1.00 73.44 84 PRO A O 1
ATOM 646 N N . GLY A 1 85 ? 11.788 12.808 -4.000 1.00 69.44 85 GLY A N 1
ATOM 647 C CA . GLY A 1 85 ? 10.412 12.306 -4.007 1.00 69.44 85 GLY A CA 1
ATOM 648 C C . GLY A 1 85 ? 10.329 10.781 -4.115 1.00 69.44 85 GLY A C 1
ATOM 649 O O . GLY A 1 85 ? 9.473 10.166 -3.482 1.00 69.44 85 GLY A O 1
ATOM 650 N N . GLN A 1 86 ? 11.235 10.165 -4.879 1.00 75.75 86 GLN A N 1
ATOM 651 C CA . GLN A 1 86 ? 11.302 8.709 -5.045 1.00 75.75 86 GLN A CA 1
ATOM 652 C C . GLN A 1 86 ? 11.938 8.043 -3.815 1.00 75.75 86 GLN A C 1
ATOM 654 O O . GLN A 1 86 ? 11.342 7.165 -3.187 1.00 75.75 86 GLN A O 1
ATOM 659 N N . GLN A 1 87 ? 13.112 8.536 -3.413 1.00 79.00 87 GLN A N 1
ATOM 660 C CA . GLN A 1 87 ? 13.905 8.007 -2.300 1.00 79.00 87 GLN A CA 1
ATOM 661 C C . GLN A 1 87 ? 13.309 8.316 -0.923 1.00 79.00 87 GLN A C 1
ATOM 663 O O . GLN A 1 87 ? 13.600 7.621 0.04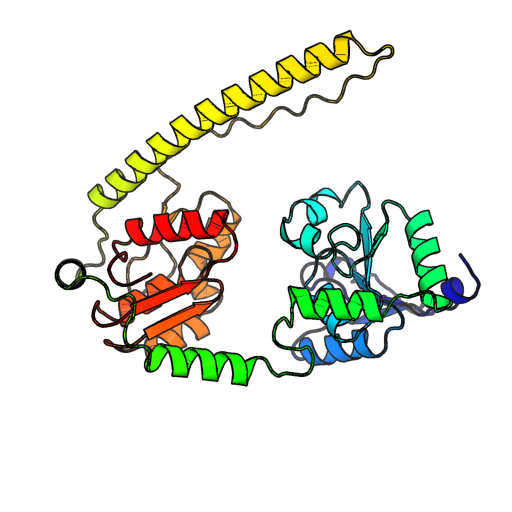7 1.00 79.00 87 GLN A O 1
ATOM 668 N N . GLY A 1 88 ? 12.459 9.343 -0.818 1.00 68.19 88 GLY A N 1
ATOM 669 C CA . GLY A 1 88 ? 11.803 9.721 0.434 1.00 68.19 88 GLY A CA 1
ATOM 670 C C . GLY A 1 88 ? 10.819 8.673 0.959 1.00 68.19 88 GLY A C 1
ATOM 671 O O . GLY A 1 88 ? 10.366 8.770 2.100 1.00 68.19 88 GLY A O 1
ATOM 672 N N . SER A 1 89 ? 10.484 7.664 0.153 1.00 71.81 89 SER A N 1
ATOM 673 C CA . SER A 1 89 ? 9.644 6.557 0.582 1.00 71.81 89 SER A CA 1
ATOM 674 C C . SER A 1 89 ? 10.478 5.345 1.005 1.00 71.81 89 SER A C 1
ATOM 676 O O . SER A 1 89 ? 11.347 4.869 0.279 1.00 71.81 89 SER A O 1
ATOM 678 N N . VAL A 1 90 ? 10.182 4.796 2.186 1.00 76.25 90 VAL A N 1
ATOM 679 C CA . VAL A 1 90 ? 10.859 3.581 2.670 1.00 76.25 90 VAL A CA 1
ATOM 680 C C . VAL A 1 90 ? 10.614 2.409 1.716 1.00 76.25 90 VAL A C 1
ATOM 682 O O . VAL A 1 90 ? 11.535 1.644 1.451 1.00 76.25 90 VAL A O 1
ATOM 685 N N . HIS A 1 91 ? 9.403 2.312 1.153 1.00 79.69 91 HIS A N 1
ATOM 686 C CA . HIS A 1 91 ? 9.010 1.194 0.299 1.00 79.69 91 HIS A CA 1
ATOM 687 C C . HIS A 1 91 ? 9.788 1.108 -1.013 1.00 79.69 91 HIS A C 1
ATOM 689 O O . HIS A 1 91 ? 10.039 -0.001 -1.475 1.00 79.69 91 HIS A O 1
ATOM 695 N N . PHE A 1 92 ? 10.218 2.240 -1.578 1.00 86.44 92 PHE A N 1
ATOM 696 C CA . PHE A 1 92 ? 11.035 2.250 -2.790 1.00 86.44 92 PHE A CA 1
ATOM 697 C C . PHE A 1 92 ? 12.321 1.434 -2.609 1.00 86.44 92 PHE A C 1
ATOM 699 O O . PHE A 1 92 ? 12.697 0.676 -3.497 1.00 86.44 92 PHE A O 1
ATOM 706 N N . ASN A 1 93 ? 12.937 1.492 -1.423 1.00 87.25 93 ASN A N 1
ATOM 707 C CA . ASN A 1 93 ? 14.164 0.747 -1.136 1.00 87.25 93 ASN A CA 1
ATOM 708 C C . ASN A 1 93 ? 13.972 -0.774 -1.219 1.00 87.25 93 ASN A C 1
ATOM 710 O O . ASN A 1 93 ? 14.895 -1.460 -1.639 1.00 87.25 93 ASN A O 1
ATOM 714 N N . TYR A 1 94 ? 12.793 -1.310 -0.880 1.00 87.75 94 TYR A N 1
ATOM 715 C CA . TYR A 1 94 ? 12.529 -2.754 -0.990 1.00 87.75 94 TYR A CA 1
ATOM 716 C C . TYR A 1 94 ? 12.467 -3.239 -2.441 1.00 87.75 94 TYR A C 1
ATOM 718 O O . TYR A 1 94 ? 12.680 -4.420 -2.702 1.00 87.75 94 TYR A O 1
ATOM 726 N N . LEU A 1 95 ? 12.176 -2.339 -3.383 1.00 91.56 95 LEU A N 1
ATOM 727 C CA . LEU A 1 95 ? 12.073 -2.677 -4.797 1.00 91.56 95 LEU A CA 1
ATOM 728 C C . LEU A 1 95 ? 13.441 -2.726 -5.483 1.00 91.56 95 LEU A C 1
ATOM 730 O O . LEU A 1 95 ? 13.572 -3.381 -6.512 1.00 91.56 95 LEU A O 1
ATOM 734 N N . LEU A 1 96 ? 14.463 -2.070 -4.926 1.00 92.75 96 LEU A N 1
ATOM 735 C CA . LEU A 1 96 ? 15.758 -1.908 -5.581 1.00 92.75 96 LEU A CA 1
ATOM 736 C C . LEU A 1 96 ? 16.543 -3.217 -5.692 1.00 92.75 96 LEU A C 1
ATOM 738 O O . LEU A 1 96 ? 16.664 -3.983 -4.733 1.00 92.75 96 LEU A O 1
ATOM 742 N N . LYS A 1 97 ? 17.173 -3.411 -6.855 1.00 92.19 97 LYS A N 1
ATOM 743 C CA . LYS A 1 97 ? 18.045 -4.544 -7.190 1.00 92.19 97 LYS A CA 1
ATOM 744 C C . LYS A 1 97 ? 19.094 -4.798 -6.103 1.00 92.19 97 LYS A C 1
ATOM 746 O O . LYS A 1 97 ? 19.261 -5.920 -5.628 1.00 92.19 97 LYS A O 1
ATOM 751 N N . GLU A 1 98 ? 19.756 -3.742 -5.656 1.00 90.25 98 GLU A N 1
ATOM 752 C CA . GLU A 1 98 ? 20.818 -3.803 -4.645 1.00 90.25 98 GLU A CA 1
ATOM 753 C C . GLU A 1 98 ? 20.320 -4.261 -3.265 1.00 90.25 98 GLU A C 1
ATOM 755 O O . GLU A 1 98 ? 21.086 -4.818 -2.487 1.00 90.25 98 GLU A O 1
ATOM 760 N N . GLN A 1 99 ? 19.026 -4.091 -2.979 1.00 90.50 99 GLN A N 1
ATOM 761 C CA . GLN A 1 99 ? 18.381 -4.498 -1.725 1.00 90.50 99 GLN A CA 1
ATOM 762 C C . GLN A 1 99 ? 17.667 -5.858 -1.840 1.00 90.50 99 GLN A C 1
ATOM 764 O O . GLN A 1 99 ? 16.927 -6.268 -0.946 1.00 90.50 99 GLN A O 1
ATOM 769 N N . GLY A 1 100 ? 17.884 -6.577 -2.947 1.00 90.44 100 GLY A N 1
ATOM 770 C CA . GLY A 1 100 ? 17.247 -7.865 -3.227 1.00 90.44 100 GLY A CA 1
ATOM 771 C C . GLY A 1 100 ? 15.882 -7.770 -3.915 1.00 90.44 100 GLY A C 1
ATOM 772 O O . GLY A 1 100 ? 15.233 -8.802 -4.074 1.00 90.44 100 GLY A O 1
ATOM 773 N N . GLY A 1 101 ? 15.463 -6.575 -4.339 1.00 93.75 101 GLY A N 1
ATOM 774 C CA . GLY A 1 101 ? 14.294 -6.361 -5.191 1.00 93.75 101 GLY A CA 1
ATOM 775 C C . GLY A 1 101 ? 14.589 -6.560 -6.685 1.00 93.75 101 GLY A C 1
ATOM 776 O O . GLY A 1 101 ? 15.669 -7.021 -7.082 1.00 93.75 101 GLY A O 1
ATOM 777 N N . HIS A 1 102 ? 13.623 -6.224 -7.538 1.00 94.94 102 HIS A N 1
ATOM 778 C CA . HIS A 1 102 ? 13.667 -6.453 -8.989 1.00 94.94 102 HIS A CA 1
ATOM 779 C C . HIS A 1 102 ? 13.847 -5.188 -9.842 1.00 94.94 102 HIS A C 1
ATOM 781 O O . HIS A 1 102 ? 14.060 -5.314 -11.042 1.00 94.94 102 HIS A O 1
ATOM 787 N N . VAL A 1 103 ? 13.797 -3.996 -9.247 1.00 95.31 103 VAL A N 1
ATOM 788 C CA . VAL A 1 103 ? 13.917 -2.714 -9.956 1.00 95.31 103 VAL A CA 1
ATOM 789 C C . VAL A 1 103 ? 15.375 -2.294 -10.059 1.00 95.31 103 VAL A C 1
ATOM 791 O O . VAL A 1 103 ? 16.053 -2.117 -9.045 1.00 95.31 103 VAL A O 1
ATOM 794 N N . GLU A 1 104 ? 15.857 -2.087 -11.278 1.00 95.62 104 GLU A N 1
ATOM 795 C CA . GLU A 1 104 ? 17.197 -1.568 -11.523 1.00 95.62 104 GLU A CA 1
ATOM 796 C C . GLU A 1 104 ? 17.195 -0.042 -11.612 1.00 95.62 104 GLU A C 1
ATOM 798 O O . GLU A 1 104 ? 16.312 0.553 -12.228 1.00 95.62 104 GLU A O 1
ATOM 803 N N . VAL A 1 105 ? 18.166 0.597 -10.961 1.00 95.19 105 VAL A N 1
ATOM 804 C CA . VAL A 1 105 ? 18.225 2.053 -10.819 1.00 95.19 105 VAL A CA 1
ATOM 805 C C . VAL A 1 105 ? 19.374 2.641 -11.623 1.00 95.19 105 VAL A C 1
ATOM 807 O O . VAL A 1 105 ? 20.478 2.100 -11.618 1.00 95.19 105 VAL A O 1
ATOM 810 N N . ALA A 1 106 ? 19.110 3.759 -12.290 1.00 94.62 106 ALA A N 1
ATOM 811 C CA . ALA A 1 106 ? 20.115 4.634 -12.875 1.00 94.62 106 ALA A CA 1
ATOM 812 C C . ALA A 1 106 ? 20.132 5.993 -12.163 1.00 94.62 106 ALA A C 1
ATOM 814 O O . ALA A 1 106 ? 19.083 6.503 -11.766 1.00 94.62 106 ALA A O 1
ATOM 815 N N . THR A 1 107 ? 21.306 6.603 -12.009 1.00 91.19 107 THR A N 1
ATOM 816 C CA . THR A 1 107 ? 21.473 7.947 -11.423 1.00 91.19 107 THR A CA 1
ATOM 817 C C . THR A 1 107 ? 21.563 9.058 -12.463 1.00 91.19 107 THR A C 1
ATOM 819 O O . THR A 1 107 ? 21.477 10.237 -12.123 1.00 91.19 107 THR A O 1
ATOM 822 N N . ASP A 1 108 ? 21.716 8.691 -13.731 1.00 90.38 108 ASP A N 1
ATOM 823 C CA . ASP A 1 108 ? 21.792 9.607 -14.859 1.00 90.38 108 ASP A CA 1
ATOM 824 C C . ASP A 1 108 ? 21.279 8.949 -16.150 1.00 90.38 108 ASP A C 1
ATOM 826 O O . ASP A 1 108 ? 20.931 7.765 -16.195 1.00 90.38 108 ASP A O 1
ATOM 830 N N . THR A 1 109 ? 21.179 9.761 -17.201 1.00 90.69 109 THR A N 1
ATOM 831 C CA . THR A 1 109 ? 20.651 9.342 -18.501 1.00 90.69 109 THR A CA 1
ATOM 832 C C . THR A 1 109 ? 21.565 8.345 -19.209 1.00 90.69 109 THR A C 1
ATOM 834 O O . THR A 1 109 ? 21.056 7.442 -19.867 1.00 90.69 109 THR A O 1
ATOM 837 N N . ASP A 1 110 ? 22.886 8.475 -19.082 1.00 92.50 110 ASP A N 1
ATOM 838 C CA . ASP A 1 110 ? 23.833 7.614 -19.795 1.00 92.50 110 ASP A CA 1
ATOM 839 C C . ASP A 1 110 ? 23.784 6.189 -19.240 1.00 92.50 110 ASP A C 1
ATOM 841 O O . ASP A 1 110 ? 23.663 5.224 -19.999 1.00 92.50 110 ASP A O 1
ATOM 845 N N . GLN A 1 111 ? 23.755 6.055 -17.912 1.00 94.50 111 GLN A N 1
ATOM 846 C CA . GLN A 1 111 ? 23.537 4.779 -17.241 1.00 94.50 111 GLN A CA 1
ATOM 847 C C . GLN A 1 111 ? 22.176 4.177 -17.609 1.00 94.50 111 GLN A C 1
ATOM 849 O O . GLN A 1 111 ? 22.080 2.977 -17.866 1.00 94.50 111 GLN A O 1
ATOM 854 N N . HIS A 1 112 ? 21.121 4.994 -17.669 1.00 95.12 112 HIS A N 1
ATOM 855 C CA . HIS A 1 112 ? 19.793 4.507 -18.035 1.00 95.12 112 HIS A CA 1
ATOM 856 C C . HIS A 1 112 ? 19.736 3.997 -19.485 1.00 95.12 112 HIS A C 1
ATOM 858 O O . HIS A 1 112 ? 19.134 2.959 -19.754 1.00 95.12 112 HIS A O 1
ATOM 864 N N . LEU A 1 113 ? 20.396 4.686 -20.421 1.00 95.19 113 LEU A N 1
ATOM 865 C CA . LEU A 1 113 ? 20.501 4.241 -21.812 1.00 95.19 113 LEU A CA 1
ATOM 866 C C . LEU A 1 113 ? 21.282 2.928 -21.936 1.00 95.19 113 LEU A C 1
ATOM 868 O O . LEU A 1 113 ? 20.877 2.074 -22.720 1.00 95.19 113 LEU A O 1
ATOM 872 N N . ALA A 1 114 ? 22.344 2.745 -21.147 1.00 95.00 114 ALA A N 1
ATOM 873 C CA . ALA A 1 114 ? 23.084 1.484 -21.099 1.00 95.00 114 ALA A CA 1
ATOM 874 C C . ALA A 1 114 ? 22.222 0.327 -20.557 1.00 95.00 114 ALA A C 1
ATOM 876 O O . ALA A 1 114 ? 22.267 -0.776 -21.095 1.00 95.00 114 ALA A O 1
ATOM 877 N N . GLN A 1 115 ? 21.387 0.577 -19.542 1.00 95.81 115 GLN A N 1
ATOM 878 C CA . GLN A 1 115 ? 20.430 -0.417 -19.035 1.00 95.81 115 GLN A CA 1
ATOM 879 C C . GLN A 1 115 ? 19.385 -0.802 -20.082 1.00 95.81 115 GLN A C 1
ATOM 881 O O . GLN A 1 115 ? 19.069 -1.979 -20.231 1.00 95.81 115 GLN A O 1
ATOM 886 N N . LEU A 1 116 ? 18.846 0.179 -20.812 1.00 96.81 116 LEU A N 1
ATOM 887 C CA . LEU A 1 116 ? 17.905 -0.080 -21.902 1.00 96.81 116 LEU A CA 1
ATOM 888 C C . LEU A 1 116 ? 18.551 -0.907 -23.015 1.00 96.81 116 LEU A C 1
ATOM 890 O O . LEU A 1 116 ? 17.923 -1.832 -23.513 1.00 96.81 116 LEU A O 1
ATOM 894 N N . GLU A 1 117 ? 19.793 -0.594 -23.384 1.00 96.50 117 GLU A N 1
ATOM 895 C CA . GLU A 1 117 ? 20.549 -1.348 -24.386 1.00 96.50 117 GLU A CA 1
ATOM 896 C C . GLU A 1 117 ? 20.746 -2.807 -23.967 1.00 96.50 117 GLU A C 1
ATOM 898 O O . GLU A 1 117 ? 20.391 -3.696 -24.736 1.00 96.50 117 GLU A O 1
ATOM 903 N N . ALA A 1 118 ? 21.204 -3.048 -22.736 1.00 95.06 118 ALA A N 1
ATOM 904 C CA . ALA A 1 118 ? 21.368 -4.394 -22.191 1.00 95.06 118 ALA A CA 1
ATOM 905 C C . ALA A 1 118 ? 20.038 -5.168 -22.157 1.00 95.06 118 ALA A C 1
ATOM 907 O O . ALA A 1 118 ? 19.940 -6.299 -22.622 1.00 95.06 118 ALA A O 1
ATOM 908 N N . VAL A 1 119 ? 18.962 -4.552 -21.664 1.00 95.69 119 VAL A N 1
ATOM 909 C CA . VAL A 1 119 ? 17.661 -5.229 -21.594 1.00 95.69 119 VAL A CA 1
ATOM 910 C C . VAL A 1 119 ? 17.119 -5.560 -22.988 1.00 95.69 119 VAL A C 1
ATOM 912 O O . VAL A 1 119 ? 16.646 -6.674 -23.208 1.00 95.69 119 VAL A O 1
ATOM 915 N N . LEU A 1 120 ? 17.198 -4.621 -23.936 1.00 94.69 120 LEU A N 1
ATOM 916 C CA . LEU A 1 120 ? 16.701 -4.822 -25.301 1.00 94.69 120 LEU A CA 1
ATOM 917 C C . LEU A 1 120 ? 17.573 -5.789 -26.117 1.00 94.69 120 LEU A C 1
ATOM 919 O O . LEU A 1 120 ? 17.064 -6.399 -27.055 1.00 94.69 120 LEU A O 1
ATOM 923 N N . SER A 1 121 ? 18.847 -5.980 -25.754 1.00 92.62 121 SER A N 1
ATOM 924 C CA . SER A 1 121 ? 19.702 -7.035 -26.318 1.00 92.62 121 SER A CA 1
ATOM 925 C C . SER A 1 121 ? 19.461 -8.417 -25.690 1.00 92.62 121 SER A C 1
ATOM 927 O O . SER A 1 121 ? 20.062 -9.401 -26.122 1.00 92.62 121 SER A O 1
ATOM 929 N N . GLY A 1 122 ? 18.556 -8.518 -24.708 1.00 90.62 122 GLY A N 1
ATOM 930 C CA . GLY A 1 122 ? 18.200 -9.762 -24.022 1.00 90.62 122 GLY A CA 1
ATOM 931 C C . GLY A 1 122 ? 18.996 -10.030 -22.742 1.00 90.62 122 GLY A C 1
ATOM 932 O O . GLY A 1 122 ? 18.836 -11.089 -22.133 1.00 90.62 122 GLY A O 1
ATOM 933 N N . GLU A 1 123 ? 19.827 -9.090 -22.292 1.00 92.81 123 GLU A N 1
ATOM 934 C CA . GLU A 1 123 ? 20.571 -9.185 -21.036 1.00 92.81 123 GLU A CA 1
ATOM 935 C C . GLU A 1 123 ? 19.672 -8.808 -19.849 1.00 92.81 123 GLU A C 1
ATOM 937 O O . GLU A 1 123 ? 19.737 -7.720 -19.276 1.00 92.81 123 GLU A O 1
ATOM 942 N N . PHE A 1 124 ? 18.805 -9.744 -19.460 1.00 92.25 124 PHE A N 1
ATOM 943 C CA . PHE A 1 124 ? 17.941 -9.609 -18.292 1.00 92.25 124 PHE A CA 1
ATOM 944 C C . PHE A 1 124 ? 17.843 -10.915 -17.496 1.00 92.25 124 PHE A C 1
ATOM 946 O O . PHE A 1 124 ? 17.493 -11.970 -18.020 1.00 92.25 124 PHE A O 1
ATOM 953 N N . ASP A 1 125 ? 18.104 -10.830 -16.190 1.00 91.62 125 ASP A N 1
ATOM 954 C CA . ASP A 1 125 ? 17.977 -11.960 -15.263 1.00 91.62 125 ASP A CA 1
ATOM 955 C C . ASP A 1 125 ? 16.522 -12.098 -14.778 1.00 91.62 125 ASP A C 1
ATOM 957 O O . ASP A 1 125 ? 16.137 -11.629 -13.696 1.00 91.62 125 ASP A O 1
ATOM 961 N N . SER A 1 126 ? 15.700 -12.735 -15.615 1.00 90.38 126 SER A N 1
ATOM 962 C CA . SER A 1 126 ? 14.285 -13.006 -15.336 1.00 90.38 126 SER A CA 1
ATOM 963 C C . SER A 1 126 ? 14.088 -13.885 -14.100 1.00 90.38 126 SER A C 1
ATOM 965 O O . SER A 1 126 ? 13.167 -13.654 -13.317 1.00 90.38 126 SER A O 1
ATOM 967 N N . GLU A 1 127 ? 14.992 -14.831 -13.862 1.00 91.75 127 GLU A N 1
ATOM 968 C CA . GLU A 1 127 ? 14.974 -15.718 -12.701 1.00 91.75 127 GLU A CA 1
ATOM 969 C C . GLU A 1 127 ? 15.206 -14.956 -11.392 1.00 91.75 127 GLU A C 1
ATOM 971 O O . GLU A 1 127 ? 14.533 -15.183 -10.384 1.00 91.75 127 GLU A O 1
ATOM 976 N N . ARG A 1 128 ? 16.125 -13.989 -11.382 1.00 91.12 128 ARG A N 1
ATOM 977 C CA . ARG A 1 128 ? 16.315 -13.104 -10.230 1.00 91.12 128 ARG A CA 1
ATOM 978 C C . ARG A 1 128 ? 15.099 -12.217 -9.989 1.00 91.12 128 ARG A C 1
ATOM 980 O O . ARG A 1 128 ? 14.726 -12.037 -8.829 1.00 91.12 128 ARG A O 1
ATOM 987 N N . CYS A 1 129 ? 14.487 -11.679 -11.045 1.00 92.94 129 CYS A N 1
ATOM 988 C CA . CYS A 1 129 ? 13.230 -10.933 -10.933 1.00 92.94 129 CYS A CA 1
ATOM 989 C C . CYS A 1 129 ? 12.138 -11.805 -10.295 1.00 92.94 129 CYS A C 1
ATOM 991 O O . CYS A 1 129 ? 11.555 -11.419 -9.280 1.00 92.94 129 CYS A O 1
ATOM 993 N N . ARG A 1 130 ? 11.957 -13.030 -10.806 1.00 92.12 130 ARG A N 1
ATOM 994 C CA . ARG A 1 130 ? 11.010 -14.013 -10.272 1.00 92.12 130 ARG A CA 1
ATOM 995 C C . ARG A 1 130 ? 11.252 -14.290 -8.789 1.00 92.12 130 ARG A C 1
ATOM 997 O O . ARG A 1 130 ? 10.319 -14.168 -8.002 1.00 92.12 130 ARG A O 1
ATOM 1004 N N . ARG A 1 131 ? 12.493 -14.580 -8.378 1.00 93.19 131 ARG A N 1
ATOM 1005 C CA . ARG A 1 131 ? 12.834 -14.830 -6.962 1.00 93.19 131 ARG A CA 1
ATOM 1006 C C . ARG A 1 131 ? 12.534 -13.635 -6.057 1.00 93.19 131 ARG A C 1
ATOM 1008 O O . ARG A 1 131 ? 12.064 -13.821 -4.936 1.00 93.19 131 ARG A O 1
ATOM 1015 N N . ALA A 1 132 ? 12.810 -12.413 -6.515 1.00 93.69 132 ALA A N 1
ATOM 1016 C CA . ALA A 1 132 ? 12.497 -11.204 -5.753 1.00 93.69 132 ALA A CA 1
ATOM 1017 C C . ALA A 1 132 ? 10.979 -11.048 -5.554 1.00 93.69 132 ALA A C 1
ATOM 1019 O O . ALA A 1 132 ? 10.524 -10.773 -4.443 1.00 93.69 132 ALA A O 1
ATOM 1020 N N . ILE A 1 133 ? 10.196 -11.299 -6.606 1.00 94.31 133 ILE A N 1
ATOM 1021 C CA . ILE A 1 133 ? 8.731 -11.243 -6.575 1.00 94.31 133 ILE A CA 1
ATOM 1022 C C . ILE A 1 133 ? 8.132 -12.353 -5.712 1.00 94.31 133 ILE A C 1
ATOM 1024 O O . ILE A 1 133 ? 7.265 -12.074 -4.885 1.00 94.31 133 ILE A O 1
ATOM 1028 N N . GLU A 1 134 ? 8.612 -13.588 -5.836 1.00 93.69 134 GLU A N 1
ATOM 1029 C CA . GLU A 1 134 ? 8.219 -14.698 -4.964 1.00 93.69 134 GLU A CA 1
ATOM 1030 C C . GLU A 1 134 ? 8.505 -14.365 -3.502 1.00 93.69 134 GLU A C 1
ATOM 1032 O O . GLU A 1 134 ? 7.630 -14.497 -2.657 1.00 93.69 134 GLU A O 1
ATOM 1037 N N . ARG A 1 135 ? 9.689 -13.841 -3.186 1.00 92.00 135 ARG A N 1
ATOM 1038 C CA . ARG A 1 135 ? 10.036 -13.497 -1.804 1.00 92.00 135 ARG A CA 1
ATOM 1039 C C . ARG A 1 135 ? 9.178 -12.366 -1.234 1.00 92.00 135 ARG A C 1
ATOM 1041 O O . ARG A 1 135 ? 8.800 -12.431 -0.066 1.00 92.00 135 ARG A O 1
ATOM 1048 N N . PHE A 1 136 ? 8.945 -11.308 -2.009 1.00 88.88 136 PHE A N 1
ATOM 1049 C CA . PHE A 1 136 ? 8.346 -10.072 -1.498 1.00 88.88 136 PHE A CA 1
ATOM 1050 C C . PHE A 1 136 ? 6.823 -10.017 -1.661 1.00 88.88 136 PHE A C 1
ATOM 1052 O O . PHE A 1 136 ? 6.123 -9.582 -0.752 1.00 88.88 136 PHE A O 1
ATOM 1059 N N . VAL A 1 137 ? 6.307 -10.460 -2.808 1.00 90.25 137 VAL A N 1
ATOM 1060 C CA . VAL A 1 137 ? 4.897 -10.300 -3.207 1.00 90.25 137 VAL A CA 1
ATOM 1061 C C . VAL A 1 137 ? 4.133 -11.617 -3.097 1.00 90.25 137 VAL A C 1
ATOM 1063 O O . VAL A 1 137 ? 2.972 -11.627 -2.691 1.00 90.25 137 VAL A O 1
ATOM 1066 N N . ARG A 1 138 ? 4.768 -12.739 -3.461 1.00 92.25 138 ARG A N 1
ATOM 1067 C CA . ARG A 1 138 ? 4.132 -14.065 -3.547 1.00 92.25 138 ARG A CA 1
ATOM 1068 C C . ARG A 1 138 ? 4.846 -15.129 -2.698 1.00 92.25 138 ARG A C 1
ATOM 1070 O O . ARG A 1 138 ? 5.200 -16.184 -3.226 1.00 92.25 138 ARG A O 1
ATOM 1077 N N . PRO A 1 139 ? 5.010 -14.917 -1.376 1.00 91.62 139 PRO A N 1
ATOM 1078 C CA . PRO A 1 139 ? 5.792 -15.816 -0.516 1.00 91.62 139 PRO A CA 1
ATOM 1079 C C . PRO A 1 139 ? 5.201 -17.225 -0.400 1.00 91.62 139 PRO A C 1
ATOM 1081 O O . PRO A 1 139 ? 5.903 -18.172 -0.064 1.00 91.62 139 PRO A O 1
ATOM 1084 N N . ALA A 1 140 ? 3.912 -17.379 -0.697 1.00 92.06 140 ALA A N 1
ATOM 1085 C CA . ALA A 1 140 ? 3.232 -18.665 -0.721 1.00 92.06 140 ALA A CA 1
ATOM 1086 C C . ALA A 1 140 ? 3.319 -19.390 -2.081 1.00 92.06 140 ALA A C 1
ATOM 1088 O O . ALA A 1 140 ? 2.726 -20.460 -2.207 1.00 92.06 140 ALA A O 1
ATOM 1089 N N . GLY A 1 141 ? 4.026 -18.825 -3.068 1.00 90.88 141 GLY A N 1
ATOM 1090 C CA . GLY A 1 141 ? 4.166 -19.316 -4.443 1.00 90.88 141 GLY A CA 1
ATOM 1091 C C . GLY A 1 141 ? 3.554 -18.355 -5.471 1.00 90.88 141 GLY A C 1
ATOM 1092 O O . GLY A 1 141 ? 2.428 -17.889 -5.286 1.00 90.88 141 GLY A O 1
ATOM 1093 N N . ILE A 1 142 ? 4.276 -18.065 -6.562 1.00 88.69 142 ILE A N 1
ATOM 1094 C CA . ILE A 1 142 ? 3.845 -17.094 -7.591 1.00 88.69 142 ILE A CA 1
ATOM 1095 C C . ILE A 1 142 ? 2.577 -17.523 -8.335 1.00 88.69 142 ILE A C 1
ATOM 1097 O O . ILE A 1 142 ? 1.738 -16.682 -8.642 1.00 88.69 142 ILE A O 1
ATOM 1101 N N . ASP A 1 143 ? 2.401 -18.831 -8.529 1.00 89.88 143 ASP A N 1
ATOM 1102 C CA . ASP A 1 143 ? 1.272 -19.414 -9.260 1.00 89.88 143 ASP A CA 1
ATOM 1103 C C . ASP A 1 143 ? 0.048 -19.663 -8.365 1.00 89.88 143 ASP A C 1
ATOM 1105 O O . ASP A 1 143 ? -1.001 -20.106 -8.833 1.00 89.88 143 ASP A O 1
ATOM 1109 N N . ARG A 1 144 ? 0.155 -19.386 -7.056 1.00 91.25 144 ARG A N 1
ATOM 1110 C CA . ARG A 1 144 ? -0.949 -19.580 -6.113 1.00 91.25 144 ARG A CA 1
ATOM 1111 C C . ARG A 1 144 ? -1.779 -18.299 -5.983 1.00 91.25 144 ARG A C 1
ATOM 1113 O O . ARG A 1 144 ? -1.246 -17.246 -5.609 1.00 91.25 144 ARG A O 1
ATOM 1120 N N . PRO A 1 145 ? -3.098 -18.356 -6.252 1.00 91.62 145 PRO A N 1
ATOM 1121 C CA . PRO A 1 145 ? -3.981 -17.220 -6.026 1.00 91.62 145 PRO A CA 1
ATOM 1122 C C . PRO A 1 145 ? -3.978 -16.809 -4.547 1.00 91.62 145 PRO A C 1
ATOM 1124 O O . PRO A 1 145 ? -3.974 -17.660 -3.660 1.00 91.62 145 PRO A O 1
ATOM 1127 N N . ALA A 1 146 ? -3.997 -15.502 -4.276 1.00 90.00 146 ALA A N 1
ATOM 1128 C CA . ALA A 1 146 ? -3.975 -14.984 -2.907 1.00 90.00 146 ALA A CA 1
ATOM 1129 C C . ALA A 1 146 ? -5.321 -15.176 -2.186 1.00 90.00 146 ALA A C 1
ATOM 1131 O O . ALA A 1 146 ? -5.337 -15.381 -0.977 1.00 90.00 146 ALA A O 1
ATOM 1132 N N . SER A 1 147 ? -6.442 -15.146 -2.918 1.00 91.44 147 SER A N 1
ATOM 1133 C CA . SER A 1 147 ? -7.782 -15.201 -2.322 1.00 91.44 147 SER A CA 1
ATOM 1134 C C . SER A 1 147 ? -8.062 -16.497 -1.547 1.00 91.44 147 SER A C 1
ATOM 1136 O O . SER A 1 147 ? -8.500 -16.386 -0.407 1.00 91.44 147 SER A O 1
ATOM 1138 N N . PRO A 1 148 ? -7.769 -17.707 -2.074 1.00 94.06 148 PRO A N 1
ATOM 1139 C CA . PRO A 1 148 ? -7.914 -18.944 -1.305 1.00 94.06 148 PRO A CA 1
ATOM 1140 C C . PRO A 1 148 ? -7.009 -18.980 -0.072 1.00 94.06 148 PRO A C 1
ATOM 1142 O O . PRO A 1 148 ? -7.455 -19.359 0.998 1.00 94.06 148 PRO A O 1
ATOM 1145 N N . ILE A 1 149 ? -5.767 -18.494 -0.184 1.00 92.50 149 ILE A N 1
ATOM 1146 C CA . ILE A 1 149 ? -4.832 -18.439 0.952 1.00 92.50 149 ILE A CA 1
ATOM 1147 C C . ILE A 1 149 ? -5.388 -17.550 2.072 1.00 92.50 149 ILE A C 1
ATOM 1149 O O . ILE A 1 149 ? -5.296 -17.898 3.247 1.00 92.50 149 ILE A O 1
ATOM 1153 N N . LEU A 1 150 ? -5.962 -16.398 1.713 1.00 88.50 150 LEU A N 1
ATOM 1154 C CA . LEU A 1 150 ? -6.608 -15.509 2.673 1.00 88.50 150 LEU A CA 1
ATOM 1155 C C . LEU A 1 150 ? -7.843 -16.168 3.303 1.00 88.50 150 LEU A C 1
ATOM 1157 O O . LEU A 1 150 ? -8.009 -16.082 4.516 1.00 88.50 150 LEU A O 1
ATOM 1161 N N . ALA A 1 151 ? -8.681 -16.831 2.502 1.00 90.56 151 ALA A N 1
ATOM 1162 C CA . ALA A 1 151 ? -9.859 -17.541 2.997 1.00 90.56 151 ALA A CA 1
ATOM 1163 C C . ALA A 1 151 ? -9.472 -18.633 4.008 1.00 90.56 151 ALA A C 1
ATOM 1165 O O . ALA A 1 151 ? -9.959 -18.607 5.138 1.00 90.56 151 ALA A O 1
ATOM 1166 N N . ASP A 1 152 ? -8.511 -19.494 3.660 1.00 91.44 152 ASP A N 1
ATOM 1167 C CA . ASP A 1 152 ? -8.000 -20.558 4.533 1.00 91.44 152 ASP A CA 1
ATOM 1168 C C . ASP A 1 152 ? -7.443 -19.995 5.854 1.00 91.44 152 ASP A C 1
ATOM 1170 O O . ASP A 1 152 ? -7.633 -20.573 6.930 1.00 91.44 152 ASP A O 1
ATOM 1174 N N . ALA A 1 153 ? -6.753 -18.848 5.792 1.00 88.12 153 ALA A N 1
ATOM 1175 C CA . ALA A 1 153 ? -6.209 -18.178 6.969 1.00 88.12 153 ALA A CA 1
ATOM 1176 C C . ALA A 1 153 ? -7.314 -17.641 7.893 1.00 88.12 153 ALA A C 1
ATOM 1178 O O . ALA A 1 153 ? -7.216 -17.780 9.115 1.00 88.12 153 ALA A O 1
ATOM 1179 N N . VAL A 1 154 ? -8.374 -17.058 7.323 1.00 85.00 154 VAL A N 1
ATOM 1180 C CA . VAL A 1 154 ? -9.543 -16.583 8.079 1.00 85.00 154 VAL A CA 1
ATOM 1181 C C . VAL A 1 154 ? -10.284 -17.760 8.719 1.00 85.00 154 VAL A C 1
ATOM 1183 O O . VAL A 1 154 ? -10.581 -17.710 9.914 1.00 85.00 154 VAL A O 1
ATOM 1186 N N . GLU A 1 155 ? -10.530 -18.839 7.973 1.00 87.88 155 GLU A N 1
ATOM 1187 C CA . GLU A 1 155 ? -11.187 -20.048 8.486 1.00 87.88 155 GLU A CA 1
ATOM 1188 C C . GLU A 1 155 ? -10.378 -20.701 9.613 1.00 87.88 155 GLU A C 1
ATOM 1190 O O . GLU A 1 155 ? -10.914 -20.960 10.693 1.00 87.88 155 GLU A O 1
ATOM 1195 N N . SER A 1 156 ? -9.065 -20.865 9.420 1.00 87.88 156 SER A N 1
ATOM 1196 C CA . SER A 1 156 ? -8.168 -21.414 10.445 1.00 87.88 156 SER A CA 1
ATOM 1197 C C . SER A 1 156 ? -8.164 -20.568 11.718 1.00 87.88 156 SER A C 1
ATOM 1199 O O . SER A 1 156 ? -8.199 -21.101 12.832 1.00 87.88 156 SER A O 1
ATOM 1201 N N . TRP A 1 157 ? -8.165 -19.238 11.583 1.00 82.94 157 TRP A N 1
ATOM 1202 C CA . TRP A 1 157 ? -8.262 -18.337 12.730 1.00 82.94 157 TRP A CA 1
ATOM 1203 C C . TRP A 1 157 ? -9.611 -18.480 13.452 1.00 82.94 157 TRP A C 1
ATOM 1205 O O . TRP A 1 157 ? -9.675 -18.473 14.685 1.00 82.94 157 TRP A O 1
ATOM 1215 N N . MET A 1 158 ? -10.692 -18.689 12.697 1.00 77.81 158 MET A N 1
ATOM 1216 C CA . MET A 1 158 ? -12.032 -18.932 13.232 1.00 77.81 158 MET A CA 1
ATOM 1217 C C . MET A 1 158 ? -12.198 -20.294 13.908 1.00 77.81 158 MET A C 1
ATOM 1219 O O . MET A 1 158 ? -13.174 -20.466 14.639 1.00 77.81 158 MET A O 1
ATOM 1223 N N . THR A 1 159 ? -11.263 -21.229 13.752 1.00 82.56 159 THR A N 1
ATOM 1224 C CA . THR A 1 159 ? -11.242 -22.505 14.490 1.00 82.56 159 THR A CA 1
ATOM 1225 C C . THR A 1 159 ? -10.189 -22.555 15.595 1.00 82.56 159 THR A C 1
ATOM 1227 O O . THR A 1 159 ? -10.249 -23.436 16.447 1.00 82.56 159 THR A O 1
ATOM 1230 N N . ALA A 1 160 ? -9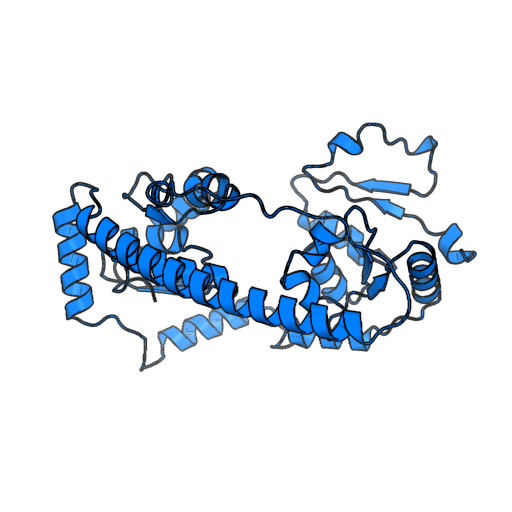.252 -21.604 15.638 1.00 78.81 160 ALA A N 1
ATOM 1231 C CA . ALA A 1 160 ? -8.192 -21.579 16.641 1.00 78.81 160 ALA A CA 1
ATOM 1232 C C . ALA A 1 160 ? -8.744 -21.426 18.077 1.00 78.81 160 ALA A C 1
ATOM 1234 O O . ALA A 1 160 ? -9.609 -20.577 18.344 1.00 78.81 160 ALA A O 1
ATOM 1235 N N . GLU A 1 161 ? -8.215 -22.235 19.005 1.00 66.19 161 GLU A N 1
ATOM 1236 C CA . GLU A 1 161 ? -8.604 -22.257 20.426 1.00 66.19 161 GLU A CA 1
ATOM 1237 C C . GLU A 1 161 ? -8.175 -20.981 21.170 1.00 66.19 161 GLU A C 1
ATOM 1239 O O . GLU A 1 161 ? -8.931 -20.428 21.972 1.00 66.19 161 GLU A O 1
ATOM 1244 N N . ALA A 1 162 ? -6.978 -20.472 20.871 1.00 63.94 162 ALA A N 1
ATOM 1245 C CA . ALA A 1 162 ? -6.415 -19.275 21.484 1.00 63.94 162 ALA A CA 1
ATOM 1246 C C . ALA A 1 162 ? -6.613 -18.060 20.572 1.00 63.94 162 ALA A C 1
ATOM 1248 O O . ALA A 1 162 ? -5.757 -17.727 19.754 1.00 63.94 162 ALA A O 1
ATOM 1249 N N . ARG A 1 163 ? -7.749 -17.373 20.723 1.00 68.44 163 ARG A N 1
ATOM 1250 C CA . ARG A 1 163 ? -7.969 -16.074 20.070 1.00 68.44 163 ARG A CA 1
ATOM 1251 C C . ARG A 1 163 ? -7.645 -14.938 21.030 1.00 68.44 163 ARG A C 1
ATOM 1253 O O . ARG A 1 163 ? -8.092 -15.003 22.180 1.00 68.44 163 ARG A O 1
ATOM 1260 N N . PRO A 1 164 ? -6.939 -13.884 20.584 1.00 64.62 164 PRO A N 1
ATOM 1261 C CA . PRO A 1 164 ? -6.826 -12.660 21.361 1.00 64.62 164 PRO A CA 1
ATOM 1262 C C . PRO A 1 164 ? -8.238 -12.123 21.606 1.00 64.62 164 PRO A C 1
ATOM 1264 O O . PRO A 1 164 ? -8.920 -11.653 20.700 1.00 64.62 164 PRO A O 1
ATOM 1267 N N . ARG A 1 165 ? -8.715 -12.291 22.841 1.00 65.56 165 ARG A N 1
ATOM 1268 C CA . ARG A 1 165 ? -10.015 -11.802 23.288 1.00 65.56 165 ARG A CA 1
ATOM 1269 C C . ARG A 1 165 ? -9.776 -10.725 24.334 1.00 65.56 165 ARG A C 1
ATOM 1271 O O . ARG A 1 165 ? -9.131 -11.008 25.346 1.00 65.56 165 ARG A O 1
ATOM 1278 N N . PRO A 1 166 ? -10.346 -9.531 24.149 1.00 65.25 166 PRO A N 1
ATOM 1279 C CA . PRO A 1 166 ? -10.362 -8.513 25.181 1.00 65.25 166 PRO A CA 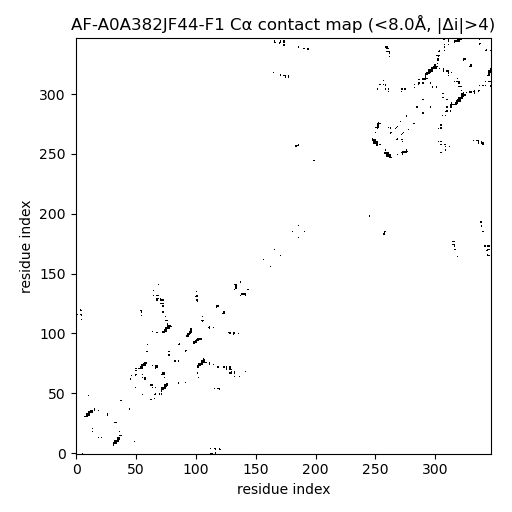1
ATOM 1280 C C . PRO A 1 166 ? -10.917 -9.083 26.494 1.00 65.25 166 PRO A C 1
ATOM 1282 O O . PRO A 1 166 ? -11.875 -9.878 26.510 1.00 65.25 166 PRO A O 1
ATOM 1285 N N . SER A 1 167 ? -10.312 -8.693 27.618 1.00 68.25 167 SER A N 1
ATOM 1286 C CA . SER A 1 167 ? -10.731 -9.190 28.931 1.00 68.25 167 SER A CA 1
ATOM 1287 C C . SER A 1 167 ? -12.210 -8.865 29.193 1.00 68.25 167 SER A C 1
ATOM 1289 O O . SER A 1 167 ? -12.777 -7.920 28.637 1.00 68.25 167 SER A O 1
ATOM 1291 N N . ARG A 1 168 ? -12.882 -9.657 30.042 1.00 70.25 168 ARG A N 1
ATOM 1292 C CA . ARG A 1 168 ? -14.284 -9.382 30.424 1.00 70.25 168 ARG A CA 1
ATOM 1293 C C . ARG A 1 168 ? -14.450 -7.972 31.006 1.00 70.25 168 ARG A C 1
ATOM 1295 O O . ARG A 1 168 ? -15.427 -7.302 30.694 1.00 70.25 168 ARG A O 1
ATOM 1302 N N . LEU A 1 169 ? -13.469 -7.520 31.790 1.00 69.31 169 LEU A N 1
ATOM 1303 C CA . LEU A 1 169 ? -13.410 -6.170 32.355 1.00 69.31 169 LEU A CA 1
ATOM 1304 C C . LEU A 1 169 ? -13.268 -5.096 31.271 1.00 69.31 169 LEU A C 1
ATOM 1306 O O . LEU A 1 169 ? -13.984 -4.101 31.314 1.00 69.31 169 LEU A O 1
ATOM 1310 N N . ALA A 1 170 ? -12.400 -5.317 30.279 1.00 69.69 170 ALA A N 1
ATOM 1311 C CA . ALA A 1 170 ? -12.213 -4.395 29.162 1.00 69.69 170 ALA A CA 1
ATOM 1312 C C . ALA A 1 170 ? -13.513 -4.225 28.355 1.00 69.69 170 ALA A C 1
ATOM 1314 O O . ALA A 1 170 ? -13.940 -3.102 28.102 1.00 69.69 170 ALA A O 1
ATOM 1315 N N . ARG A 1 171 ? -14.220 -5.326 28.061 1.00 71.31 171 ARG A N 1
ATOM 1316 C CA . ARG A 1 171 ? -15.530 -5.281 27.383 1.00 71.31 171 ARG A CA 1
ATOM 1317 C C . ARG A 1 171 ? -16.619 -4.612 28.213 1.00 71.31 171 ARG A C 1
ATOM 1319 O O . ARG A 1 171 ? -17.401 -3.833 27.678 1.00 71.31 171 ARG A O 1
ATOM 1326 N N . ALA A 1 172 ? -16.674 -4.887 29.516 1.00 71.31 172 ALA A N 1
ATOM 1327 C CA . ALA A 1 172 ? -17.631 -4.235 30.408 1.00 71.31 172 ALA A CA 1
ATOM 1328 C C . ALA A 1 172 ? -17.396 -2.717 30.470 1.00 71.31 172 ALA A C 1
ATOM 1330 O O . ALA A 1 172 ? -18.347 -1.944 30.365 1.00 71.31 172 ALA A O 1
ATOM 1331 N N . ARG A 1 173 ? -16.128 -2.289 30.559 1.00 69.62 173 ARG A N 1
ATOM 1332 C CA . ARG A 1 173 ? -15.744 -0.875 30.493 1.00 69.62 173 ARG A CA 1
ATOM 1333 C C . ARG A 1 173 ? -16.125 -0.254 29.150 1.00 69.62 173 ARG A C 1
ATOM 1335 O O . ARG A 1 173 ? -16.725 0.812 29.150 1.00 69.62 173 ARG A O 1
ATOM 1342 N N . GLN A 1 174 ? -15.852 -0.929 28.033 1.00 71.44 174 GLN A N 1
ATOM 1343 C CA . GLN A 1 174 ? -16.222 -0.446 26.700 1.00 71.44 174 GLN A CA 1
ATOM 1344 C C . GLN A 1 174 ? -17.732 -0.253 26.560 1.00 71.44 174 GLN A C 1
ATOM 1346 O O . GLN A 1 174 ? -18.180 0.772 26.061 1.00 71.44 174 GLN A O 1
ATOM 1351 N N . ARG A 1 175 ? -18.535 -1.213 27.030 1.00 70.81 175 ARG A N 1
ATOM 1352 C CA . ARG A 1 175 ? -20.000 -1.103 27.010 1.00 70.81 175 ARG A CA 1
ATOM 1353 C C . ARG A 1 175 ? -20.493 0.071 27.844 1.00 70.81 175 ARG A C 1
ATOM 1355 O O . ARG A 1 175 ? -21.421 0.751 27.424 1.00 70.81 175 ARG A O 1
ATOM 1362 N N . LEU A 1 176 ? -19.870 0.318 28.997 1.00 66.50 176 LEU A N 1
ATOM 1363 C CA . LEU A 1 176 ? -20.184 1.478 29.826 1.00 66.50 176 LEU A CA 1
ATOM 1364 C C . LEU A 1 176 ? -19.835 2.784 29.103 1.00 66.50 176 LEU A C 1
ATOM 1366 O O . LEU A 1 176 ? -20.682 3.666 29.045 1.00 66.50 176 LEU A O 1
ATOM 1370 N N . VAL A 1 177 ? -18.643 2.881 28.503 1.00 65.50 177 VAL A N 1
ATOM 1371 C CA . VAL A 1 177 ? -18.239 4.034 27.680 1.00 65.50 177 VAL A CA 1
ATOM 1372 C C . VAL A 1 177 ? -19.246 4.246 26.550 1.00 65.50 177 VAL A C 1
ATOM 1374 O O . VAL A 1 177 ? -19.825 5.317 26.461 1.00 65.50 177 VAL A O 1
ATOM 1377 N N . ASN A 1 178 ? -19.580 3.212 25.778 1.00 65.38 178 ASN A N 1
ATOM 1378 C CA . ASN A 1 178 ? -20.552 3.303 24.684 1.00 65.38 178 ASN A CA 1
ATOM 1379 C C . ASN A 1 178 ? -21.968 3.689 25.166 1.00 65.38 178 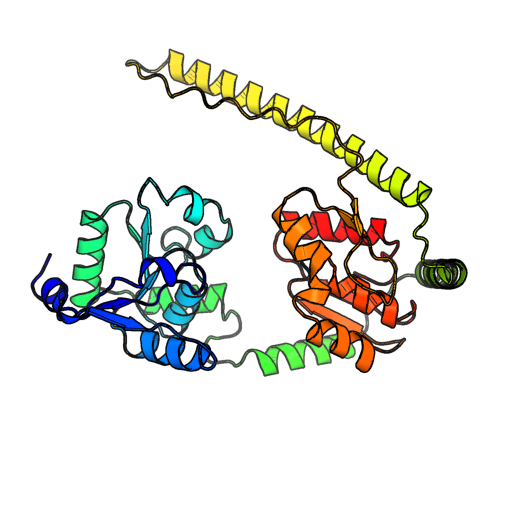ASN A C 1
ATOM 1381 O O . ASN A 1 178 ? -22.694 4.388 24.464 1.00 65.38 178 ASN A O 1
ATOM 1385 N N . ALA A 1 179 ? -22.382 3.238 26.356 1.00 61.53 179 ALA A N 1
ATOM 1386 C CA . ALA A 1 179 ? -23.689 3.556 26.933 1.00 61.53 179 ALA A CA 1
ATOM 1387 C C . ALA A 1 179 ? -23.769 4.993 27.477 1.00 61.53 179 ALA A C 1
ATOM 1389 O O . ALA A 1 179 ? -24.817 5.628 27.355 1.00 61.53 179 ALA A O 1
ATOM 1390 N N . VAL A 1 180 ? -22.676 5.502 28.053 1.00 53.22 180 VAL A N 1
ATOM 1391 C CA . VAL A 1 180 ? -22.550 6.887 28.540 1.00 53.22 180 VAL A CA 1
ATOM 1392 C C . VAL A 1 180 ? -22.357 7.855 27.366 1.00 53.22 180 VAL A C 1
ATOM 1394 O O . VAL A 1 180 ? -22.959 8.924 27.343 1.00 53.22 180 VAL A O 1
ATOM 1397 N N . SER A 1 181 ? -21.627 7.440 26.330 1.00 53.00 181 SER A N 1
ATOM 1398 C CA . SER A 1 181 ? -21.403 8.177 25.080 1.00 53.00 181 SER A CA 1
ATOM 1399 C C . SER A 1 181 ? -22.584 8.123 24.096 1.00 53.00 181 SER A C 1
ATOM 1401 O O . SER A 1 181 ? -22.425 8.471 22.929 1.00 53.00 181 SER A O 1
ATOM 1403 N N . ARG A 1 182 ? -23.800 7.760 24.545 1.00 44.97 182 ARG A N 1
ATOM 1404 C CA . ARG A 1 182 ? -25.044 7.958 23.764 1.00 44.97 182 ARG A CA 1
ATOM 1405 C C . ARG A 1 182 ? -25.281 9.429 23.395 1.00 44.97 182 ARG A C 1
ATOM 1407 O O . ARG A 1 182 ? -26.003 9.722 22.449 1.00 44.97 182 ARG A O 1
ATOM 1414 N N . THR A 1 183 ? -24.641 10.349 24.110 1.00 44.69 183 THR A N 1
ATOM 1415 C CA . THR A 1 183 ? -24.219 11.649 23.585 1.00 44.69 183 THR A CA 1
ATOM 1416 C C . THR A 1 183 ? -22.786 11.486 23.088 1.00 44.69 183 THR A C 1
ATOM 1418 O O . THR A 1 183 ? -21.938 11.197 23.923 1.00 44.69 183 THR A O 1
ATOM 1421 N N . ASN A 1 184 ? -22.522 11.645 21.787 1.00 46.94 184 ASN A N 1
ATOM 1422 C CA . ASN A 1 184 ? -21.250 11.455 21.051 1.00 46.94 184 ASN A CA 1
ATOM 1423 C C . ASN A 1 184 ? -19.976 12.171 21.602 1.00 46.94 184 ASN A C 1
ATOM 1425 O O . ASN A 1 184 ? -19.105 12.573 20.838 1.00 46.94 184 ASN A O 1
ATOM 1429 N N . ALA A 1 185 ? -19.820 12.387 22.904 1.00 51.47 185 ALA A N 1
ATOM 1430 C CA . ALA A 1 185 ? -18.670 13.032 23.508 1.00 51.47 185 ALA A CA 1
ATOM 1431 C C . ALA A 1 185 ? -17.621 11.977 23.887 1.00 51.47 185 ALA A C 1
ATOM 1433 O O . ALA A 1 185 ? -17.822 11.163 24.791 1.00 51.47 185 ALA A O 1
ATOM 1434 N N . ILE A 1 186 ? -16.485 12.004 23.190 1.00 58.84 186 ILE A N 1
ATOM 1435 C CA . ILE A 1 186 ? -15.238 11.428 23.699 1.00 58.84 186 ILE A CA 1
ATOM 1436 C C . ILE A 1 186 ? -14.817 12.289 24.902 1.00 58.84 186 ILE A C 1
ATOM 1438 O O . ILE A 1 186 ? -14.803 13.513 24.789 1.00 58.84 186 ILE A O 1
ATOM 1442 N N . ASP A 1 187 ? -14.481 11.663 26.034 1.00 65.69 187 ASP A N 1
ATOM 1443 C CA . ASP A 1 187 ? -14.050 12.351 27.261 1.00 65.69 187 ASP A CA 1
ATOM 1444 C C . ASP A 1 187 ? -12.807 13.223 27.004 1.00 65.69 187 ASP A C 1
ATOM 1446 O O . ASP A 1 187 ? -11.701 12.718 26.781 1.00 65.69 187 ASP A O 1
ATOM 1450 N N . ASP A 1 188 ? -12.997 14.543 27.029 1.00 64.06 188 ASP A N 1
ATOM 1451 C CA . ASP A 1 188 ? -11.954 15.520 26.725 1.00 64.06 188 ASP A CA 1
ATOM 1452 C C . ASP A 1 188 ? -10.802 15.493 27.744 1.00 64.06 188 ASP A C 1
ATOM 1454 O O . ASP A 1 188 ? -9.663 15.783 27.375 1.00 64.06 188 ASP A O 1
ATOM 1458 N N . GLU A 1 189 ? -11.036 15.074 28.992 1.00 66.06 189 GLU A N 1
ATOM 1459 C CA . GLU A 1 189 ? -9.966 14.947 29.988 1.00 66.06 189 GLU A CA 1
ATOM 1460 C C . GLU A 1 189 ? -9.138 13.676 29.759 1.00 66.06 189 GLU A C 1
ATOM 1462 O O . GLU A 1 189 ? -7.908 13.699 29.884 1.00 66.06 189 GLU A O 1
ATOM 1467 N N . ALA A 1 190 ? -9.773 12.579 29.332 1.00 60.66 190 ALA A N 1
ATOM 1468 C CA . ALA A 1 190 ? -9.061 11.384 28.882 1.00 60.66 190 ALA A CA 1
ATOM 1469 C C . ALA A 1 190 ? -8.210 11.681 27.635 1.00 60.66 190 ALA A C 1
ATOM 1471 O O . ALA A 1 190 ? -7.034 11.304 27.577 1.00 60.66 190 ALA A O 1
ATOM 1472 N N . VAL A 1 191 ? -8.760 12.431 26.675 1.00 58.69 191 VAL A N 1
ATOM 1473 C CA . VAL A 1 191 ? -8.018 12.934 25.507 1.00 58.69 191 VAL A CA 1
ATOM 1474 C C . VAL A 1 191 ? -6.843 13.795 25.959 1.00 58.69 191 VAL A C 1
ATOM 1476 O O . VAL A 1 191 ? -5.707 13.546 25.545 1.00 58.69 191 VAL A O 1
ATOM 1479 N N . ALA A 1 192 ? -7.069 14.754 26.859 1.00 61.78 192 ALA A N 1
ATOM 1480 C CA . ALA A 1 192 ? -6.018 15.608 27.393 1.00 61.78 192 ALA A CA 1
ATOM 1481 C C . ALA A 1 192 ? -4.929 14.791 28.110 1.00 61.78 192 ALA A C 1
ATOM 1483 O O . ALA A 1 192 ? -3.743 15.082 27.957 1.00 61.78 192 ALA A O 1
ATOM 1484 N N . ALA A 1 193 ? -5.275 13.724 28.833 1.00 65.44 193 ALA A N 1
ATOM 1485 C CA . ALA A 1 193 ? -4.311 12.838 29.484 1.00 65.44 193 ALA A CA 1
ATOM 1486 C C . ALA A 1 193 ? -3.429 12.071 28.481 1.00 65.44 193 ALA A C 1
ATOM 1488 O O . ALA A 1 193 ? -2.202 12.013 28.655 1.00 65.44 193 ALA A O 1
ATOM 1489 N N . VAL A 1 194 ? -4.020 11.535 27.408 1.00 61.84 194 VAL A N 1
ATOM 1490 C CA . VAL A 1 194 ? -3.288 10.870 26.315 1.00 61.84 194 VAL A CA 1
ATOM 1491 C C . VAL A 1 194 ? -2.374 11.870 25.604 1.00 61.84 194 VAL A C 1
ATOM 1493 O O . VAL A 1 194 ? -1.182 11.605 25.428 1.00 61.84 194 VAL A O 1
ATOM 1496 N N . VAL A 1 195 ? -2.888 13.063 25.287 1.00 60.62 195 VAL A N 1
ATOM 1497 C CA . VAL A 1 195 ? -2.120 14.162 24.681 1.00 60.62 195 VAL A CA 1
ATOM 1498 C C . VAL A 1 195 ? -0.956 14.581 25.584 1.00 60.6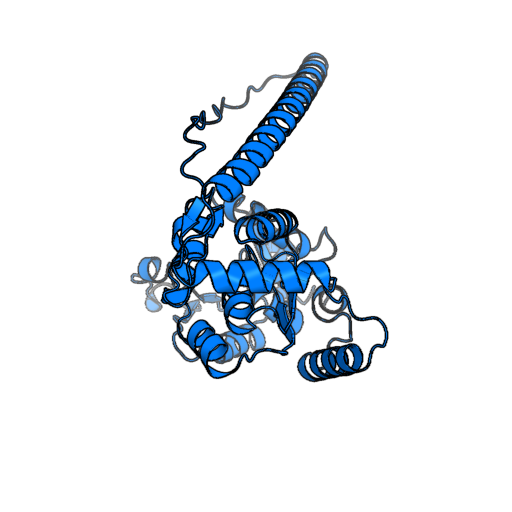2 195 VAL A C 1
ATOM 1500 O O . VAL A 1 195 ? 0.179 14.661 25.115 1.00 60.62 195 VAL A O 1
ATOM 1503 N N . ARG A 1 196 ? -1.172 14.770 26.893 1.00 71.81 196 ARG A N 1
ATOM 1504 C CA . ARG A 1 196 ? -0.110 15.117 27.859 1.00 71.81 196 ARG A CA 1
ATOM 1505 C C . ARG A 1 196 ? 0.976 14.044 27.915 1.00 71.81 196 ARG A C 1
ATOM 1507 O O . ARG A 1 196 ? 2.166 14.372 27.922 1.00 71.81 196 ARG A O 1
ATOM 1514 N N . THR A 1 197 ? 0.590 12.769 27.921 1.00 63.97 197 THR A N 1
ATOM 1515 C CA . THR A 1 197 ? 1.530 11.635 27.902 1.00 63.97 197 THR A CA 1
ATOM 1516 C C . THR A 1 197 ? 2.348 11.627 26.613 1.00 63.97 197 THR A C 1
ATOM 1518 O O . THR A 1 197 ? 3.575 11.494 26.645 1.00 63.97 197 THR A O 1
ATOM 1521 N N . ARG A 1 198 ? 1.696 11.881 25.476 1.00 64.06 198 ARG A N 1
ATOM 1522 C CA . ARG A 1 198 ? 2.340 11.991 24.168 1.00 64.06 198 ARG A CA 1
ATOM 1523 C C . ARG A 1 198 ? 3.322 13.156 24.096 1.00 64.06 198 ARG A C 1
ATOM 1525 O O . ARG A 1 198 ? 4.447 12.955 23.647 1.00 64.06 198 ARG A O 1
ATOM 1532 N N . VAL A 1 199 ? 2.938 14.343 24.561 1.00 59.53 199 VAL A N 1
ATOM 1533 C CA . VAL A 1 199 ? 3.811 15.527 24.609 1.00 59.53 199 VAL A CA 1
ATOM 1534 C C . VAL A 1 199 ? 5.039 15.248 25.479 1.00 59.53 199 VAL A C 1
ATOM 1536 O O . VAL A 1 199 ? 6.161 15.568 25.086 1.00 59.53 199 VAL A O 1
ATOM 1539 N N . ARG A 1 200 ? 4.873 14.580 26.630 1.00 64.06 200 ARG A N 1
ATOM 1540 C CA . ARG A 1 200 ? 6.005 14.148 27.470 1.00 64.06 200 ARG A CA 1
ATOM 1541 C C . ARG A 1 200 ? 6.949 13.207 26.716 1.00 64.06 200 ARG A C 1
ATOM 1543 O O . ARG A 1 200 ? 8.156 13.453 26.715 1.00 64.06 200 ARG A O 1
ATOM 1550 N N . TYR A 1 201 ? 6.413 12.187 26.046 1.00 57.22 201 TYR A N 1
ATOM 1551 C CA . TYR A 1 201 ? 7.206 11.234 25.264 1.00 57.22 201 TYR A CA 1
ATOM 1552 C C . TYR A 1 201 ? 7.927 11.904 24.084 1.00 57.22 201 TYR A C 1
ATOM 1554 O O . TYR A 1 201 ? 9.123 11.695 23.886 1.00 57.22 201 TYR A O 1
ATOM 1562 N N . GLN A 1 202 ? 7.245 12.781 23.340 1.00 58.56 202 GLN A N 1
ATOM 1563 C CA . GLN A 1 202 ? 7.847 13.547 22.244 1.00 58.56 202 GLN A CA 1
ATOM 1564 C C . GLN A 1 202 ? 8.981 14.441 22.743 1.00 58.56 202 GLN A C 1
ATOM 1566 O O . GLN A 1 202 ? 10.067 14.410 22.176 1.00 58.56 202 GLN A O 1
ATOM 1571 N N . ARG A 1 203 ? 8.795 15.155 23.860 1.00 64.31 203 ARG A N 1
ATOM 1572 C CA . ARG A 1 203 ? 9.858 15.973 24.467 1.00 64.31 203 ARG A CA 1
ATOM 1573 C C . ARG A 1 203 ? 11.067 15.141 24.897 1.00 64.31 203 ARG A C 1
ATOM 1575 O O . ARG A 1 203 ? 12.196 15.613 24.771 1.00 64.31 203 ARG A O 1
ATOM 1582 N N . GLN A 1 204 ? 10.862 13.929 25.415 1.00 65.00 204 GLN A N 1
ATOM 1583 C CA . GLN A 1 204 ? 11.958 13.013 25.753 1.00 65.00 204 GLN A CA 1
ATOM 1584 C C . GLN A 1 204 ? 12.697 12.531 24.499 1.00 65.00 204 GLN A C 1
ATOM 1586 O O . GLN A 1 204 ? 13.926 12.608 24.450 1.00 65.00 204 GLN A O 1
ATOM 1591 N N . ARG A 1 205 ? 11.958 12.124 23.463 1.00 62.09 205 ARG A N 1
ATOM 1592 C CA . ARG A 1 205 ? 12.522 11.697 22.179 1.00 62.09 205 ARG A CA 1
ATOM 1593 C C . ARG A 1 205 ? 13.280 12.825 21.483 1.00 62.09 205 ARG A C 1
ATOM 1595 O O . ARG A 1 205 ? 14.392 12.606 21.027 1.00 62.09 205 ARG A O 1
ATOM 1602 N N . ASP A 1 206 ? 12.742 14.040 21.468 1.00 62.62 206 ASP A N 1
ATOM 1603 C CA . ASP A 1 206 ? 13.395 15.209 20.874 1.00 62.62 206 ASP A CA 1
ATOM 1604 C C . ASP A 1 206 ? 14.670 15.591 21.630 1.00 62.62 206 ASP A C 1
ATOM 1606 O O . ASP A 1 206 ? 15.660 15.990 21.017 1.00 62.62 206 ASP A O 1
ATOM 1610 N N . LYS A 1 207 ? 14.688 15.441 22.964 1.00 69.88 207 LYS A N 1
ATOM 1611 C CA . LYS A 1 207 ? 15.918 15.582 23.759 1.00 69.88 207 LYS A CA 1
ATOM 1612 C C . LYS A 1 207 ? 16.956 14.525 23.368 1.00 69.88 207 LYS A C 1
ATOM 1614 O O . LYS A 1 207 ? 18.128 14.867 23.232 1.00 69.88 207 LYS A O 1
ATOM 1619 N N . GLN A 1 208 ? 16.546 13.272 23.180 1.00 65.88 208 GLN A N 1
ATOM 1620 C CA . GLN A 1 208 ? 17.434 12.179 22.770 1.00 65.88 208 GLN A CA 1
ATOM 1621 C C . GLN A 1 208 ? 17.959 12.368 21.338 1.00 65.88 208 GLN A C 1
ATOM 1623 O O . GLN A 1 208 ? 19.164 12.272 21.118 1.00 65.88 208 GLN A O 1
ATOM 1628 N N . TRP A 1 209 ? 17.089 12.735 20.396 1.00 51.16 209 TRP A N 1
ATOM 1629 C CA . TRP A 1 209 ? 17.440 13.075 19.017 1.00 51.16 209 TRP A CA 1
ATOM 1630 C C . TRP A 1 209 ? 18.420 14.248 18.955 1.00 51.16 209 TRP A C 1
ATOM 1632 O O . TRP A 1 209 ? 19.447 14.155 18.292 1.00 51.16 209 TRP A O 1
ATOM 1642 N N . LYS A 1 210 ? 18.170 15.333 19.703 1.00 67.38 210 LYS A N 1
ATOM 1643 C CA . LYS A 1 210 ? 19.104 16.470 19.787 1.00 67.38 210 LYS A CA 1
ATOM 1644 C C . LYS A 1 210 ? 20.483 16.037 20.281 1.00 67.38 210 LYS A C 1
ATOM 1646 O O . LYS A 1 210 ? 21.476 16.474 19.717 1.00 67.38 210 LYS A O 1
ATOM 1651 N N . ARG A 1 211 ? 20.556 15.155 21.285 1.00 72.25 211 ARG A N 1
ATOM 1652 C CA . ARG A 1 211 ? 21.835 14.597 21.761 1.00 72.25 211 ARG A CA 1
ATOM 1653 C C . ARG A 1 211 ? 22.543 13.784 20.675 1.00 72.25 211 ARG A C 1
ATOM 1655 O O . ARG A 1 211 ? 23.738 13.969 20.485 1.00 72.25 211 ARG A O 1
ATOM 1662 N N . GLN A 1 212 ? 21.817 12.933 19.948 1.00 60.22 212 GLN A N 1
ATOM 1663 C CA . GLN A 1 212 ? 22.372 12.153 18.835 1.00 60.22 212 GLN A CA 1
ATOM 1664 C C . GLN A 1 212 ? 22.871 13.049 17.696 1.00 60.22 212 GLN A C 1
ATOM 1666 O O . GLN A 1 212 ? 23.980 12.856 17.213 1.00 60.22 212 GLN A O 1
ATOM 1671 N N . VAL A 1 213 ? 22.103 14.069 17.306 1.00 64.94 213 VAL A N 1
A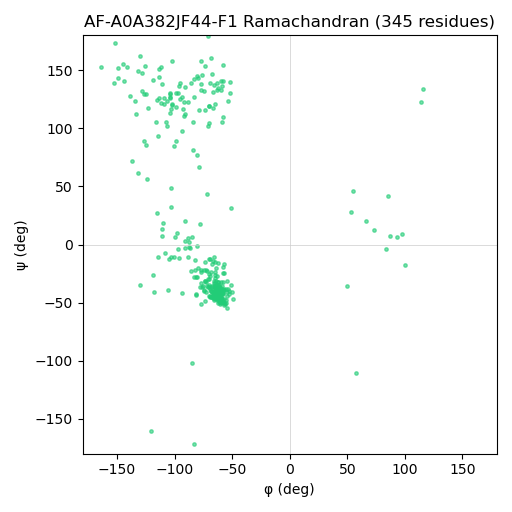TOM 1672 C CA . VAL A 1 213 ? 22.505 15.032 16.270 1.00 64.94 213 VAL A CA 1
ATOM 1673 C C . VAL A 1 213 ? 23.744 15.819 16.690 1.00 64.94 213 VAL A C 1
ATOM 1675 O O . VAL A 1 213 ? 24.647 15.989 15.879 1.00 64.94 213 VAL A O 1
ATOM 1678 N N . GLU A 1 214 ? 23.818 16.291 17.936 1.00 75.38 214 GLU A N 1
ATOM 1679 C CA . GLU A 1 214 ? 25.017 16.976 18.437 1.00 75.38 214 GLU A CA 1
ATOM 1680 C C . GLU A 1 214 ? 26.235 16.039 18.489 1.00 75.38 214 GLU A C 1
ATOM 1682 O O . GLU A 1 214 ? 27.327 16.445 18.098 1.00 75.38 214 GLU A O 1
ATOM 1687 N N . SER A 1 215 ? 26.044 14.766 18.854 1.00 73.69 215 SER A N 1
ATOM 1688 C CA . SER A 1 215 ? 27.095 13.741 18.785 1.00 73.69 215 SER A CA 1
ATOM 1689 C C . SER A 1 215 ? 27.598 13.530 17.352 1.00 73.69 215 SER A C 1
ATOM 1691 O O . SER A 1 215 ? 28.798 13.600 17.106 1.00 73.69 215 SER A O 1
ATOM 1693 N N . LEU A 1 216 ? 26.689 13.347 16.389 1.00 65.12 216 LEU A N 1
ATOM 1694 C CA . LEU A 1 216 ? 27.029 13.158 14.974 1.00 65.12 216 LEU A CA 1
ATOM 1695 C C . LEU A 1 216 ? 27.690 14.404 14.367 1.00 65.12 216 LEU A C 1
ATOM 1697 O O . LEU A 1 216 ? 28.606 14.292 13.558 1.00 65.12 216 LEU A O 1
ATOM 1701 N N . LYS A 1 217 ? 27.268 15.612 14.765 1.00 72.81 217 LYS A N 1
ATOM 1702 C CA . LYS A 1 217 ? 27.935 16.863 14.365 1.00 72.81 217 LYS A CA 1
ATOM 1703 C C . LYS A 1 217 ? 29.354 16.951 14.919 1.00 72.81 217 LYS A C 1
ATOM 1705 O O . LYS A 1 217 ? 30.242 17.420 14.205 1.00 72.81 217 LYS A O 1
ATOM 1710 N N . ALA A 1 218 ? 29.569 16.544 16.170 1.00 76.12 218 ALA A N 1
ATOM 1711 C CA . ALA A 1 218 ? 30.894 16.522 16.780 1.00 76.12 218 ALA A CA 1
ATOM 1712 C C . ALA A 1 218 ? 31.819 15.540 16.042 1.00 76.12 218 ALA A C 1
ATOM 1714 O O . ALA A 1 218 ? 32.927 15.916 15.660 1.00 76.12 218 ALA A O 1
ATOM 1715 N N . GLU A 1 219 ? 31.319 14.344 15.737 1.00 73.12 219 GLU A N 1
ATOM 1716 C CA . GLU A 1 219 ? 32.025 13.308 14.976 1.00 73.12 219 GLU A CA 1
ATOM 1717 C C . GLU A 1 219 ? 32.348 13.763 13.541 1.00 73.12 219 GLU A C 1
ATOM 1719 O O . GLU A 1 219 ? 33.497 13.699 13.102 1.00 73.12 219 GLU A O 1
ATOM 1724 N N . LEU A 1 220 ? 31.378 14.363 12.840 1.00 69.38 220 LEU A N 1
ATOM 1725 C CA . LEU A 1 220 ? 31.580 14.957 11.513 1.00 69.38 220 LEU A CA 1
ATOM 1726 C C . LEU A 1 220 ? 32.609 16.100 11.539 1.00 69.38 220 LEU A C 1
ATOM 1728 O O . LEU A 1 220 ? 33.385 16.270 10.599 1.00 69.38 220 LEU A O 1
ATOM 1732 N N . THR A 1 221 ? 32.633 16.898 12.610 1.00 74.69 221 THR A N 1
ATOM 1733 C CA . THR A 1 221 ? 33.619 17.975 12.797 1.00 74.69 221 THR A CA 1
ATOM 1734 C C . THR A 1 221 ? 35.021 17.410 13.020 1.00 74.69 221 THR A C 1
ATOM 1736 O O . THR A 1 221 ? 35.991 17.973 12.515 1.00 74.69 221 THR A O 1
ATOM 1739 N N . GLN A 1 222 ? 35.136 16.289 13.733 1.00 74.31 222 GLN A N 1
ATOM 1740 C CA . GLN A 1 222 ? 36.398 15.589 13.957 1.00 74.31 222 GLN A CA 1
ATOM 1741 C C . GLN A 1 222 ? 36.935 14.970 12.657 1.00 74.31 222 GLN A C 1
ATOM 1743 O O . GLN A 1 222 ? 38.091 15.207 12.319 1.00 74.31 222 GLN A O 1
ATOM 1748 N N . LEU A 1 223 ? 36.079 14.303 11.874 1.00 67.25 223 LEU A N 1
ATOM 1749 C CA . LEU A 1 223 ? 36.400 13.764 10.542 1.00 67.25 223 LEU A CA 1
ATOM 1750 C C . LEU A 1 223 ? 36.811 14.851 9.536 1.00 67.25 223 LEU A C 1
ATOM 1752 O O . LEU A 1 223 ? 37.712 14.657 8.725 1.00 67.25 223 LEU A O 1
ATOM 1756 N N . ARG A 1 224 ? 36.185 16.033 9.600 1.00 64.69 224 ARG A N 1
ATOM 1757 C CA . ARG A 1 224 ? 36.557 17.185 8.758 1.00 64.69 224 ARG A CA 1
ATOM 1758 C C . ARG A 1 224 ? 37.899 17.808 9.131 1.00 64.69 224 ARG A C 1
ATOM 1760 O O . ARG A 1 224 ? 38.510 18.446 8.282 1.00 64.69 224 ARG A O 1
ATOM 1767 N N . ARG A 1 225 ? 38.354 17.662 10.380 1.00 66.69 225 ARG A N 1
ATOM 1768 C CA . ARG A 1 225 ? 39.673 18.148 10.822 1.00 66.69 225 ARG A CA 1
ATOM 1769 C C . ARG A 1 225 ? 40.816 17.238 10.368 1.00 66.69 225 ARG A C 1
ATOM 1771 O O . ARG A 1 225 ? 41.944 17.712 10.296 1.00 66.69 225 ARG A O 1
ATOM 1778 N N . SER A 1 226 ? 40.534 15.975 10.054 1.00 60.53 226 SER A N 1
ATOM 1779 C CA . SER A 1 226 ? 41.512 14.986 9.585 1.00 60.53 226 SER A CA 1
ATOM 1780 C C . SER A 1 226 ? 41.570 14.823 8.057 1.00 60.53 226 SER A C 1
ATOM 1782 O O . SER A 1 226 ? 42.438 14.104 7.570 1.00 60.53 226 SER A O 1
ATOM 1784 N N . ALA A 1 227 ? 40.708 15.501 7.291 1.00 49.94 227 ALA A N 1
ATOM 1785 C CA . ALA A 1 227 ? 40.691 15.444 5.826 1.00 49.94 227 ALA A CA 1
ATOM 1786 C C . ALA A 1 227 ? 41.310 16.710 5.183 1.00 49.94 227 ALA A C 1
ATOM 1788 O O . ALA A 1 227 ? 40.906 17.825 5.527 1.00 49.94 227 ALA A O 1
ATOM 1789 N N . PRO A 1 228 ? 42.255 16.590 4.228 1.00 45.88 228 PRO A N 1
ATOM 1790 C CA . PRO A 1 228 ? 42.763 17.730 3.473 1.00 45.88 228 PRO A CA 1
ATOM 1791 C C . PRO A 1 228 ? 41.835 18.069 2.291 1.00 45.88 228 PRO A C 1
ATOM 1793 O O . PRO A 1 228 ? 41.556 17.221 1.450 1.00 45.88 228 PRO A O 1
ATOM 1796 N N . GLY A 1 229 ? 41.401 19.333 2.196 1.00 51.28 229 GLY A N 1
ATOM 1797 C CA . GLY A 1 229 ? 40.694 19.885 1.025 1.00 51.28 229 GLY A CA 1
ATOM 1798 C C . GLY A 1 229 ? 39.232 20.274 1.288 1.00 51.28 229 GLY A C 1
ATOM 1799 O O . GLY A 1 229 ? 38.421 19.472 1.736 1.00 51.28 229 GLY A O 1
ATOM 1800 N N . LYS A 1 230 ? 38.894 21.547 1.036 1.00 48.19 230 LYS A N 1
ATOM 1801 C CA . LYS A 1 230 ? 37.622 22.195 1.407 1.00 48.19 230 LYS A CA 1
ATOM 1802 C C . LYS A 1 230 ? 36.509 21.983 0.372 1.00 48.19 230 LYS A C 1
ATOM 1804 O O . LYS A 1 230 ? 36.707 22.276 -0.800 1.00 48.19 230 LYS A O 1
ATOM 1809 N N . SER A 1 231 ? 35.291 21.732 0.854 1.00 41.62 231 SER A N 1
ATOM 1810 C CA . SER A 1 231 ? 34.085 22.434 0.386 1.00 41.62 231 SER A CA 1
ATOM 1811 C C . SER A 1 231 ? 33.021 22.476 1.498 1.00 41.62 231 SER A C 1
ATOM 1813 O O . SER A 1 231 ? 32.855 21.533 2.274 1.00 41.62 231 SER A O 1
ATOM 1815 N N . THR A 1 232 ? 32.351 23.620 1.648 1.00 43.47 232 THR A N 1
ATOM 1816 C CA . THR A 1 232 ? 31.294 23.848 2.650 1.00 43.47 232 THR A CA 1
ATOM 1817 C C . THR A 1 232 ? 29.930 23.546 2.024 1.00 43.47 232 THR A C 1
ATOM 1819 O O . THR A 1 232 ? 29.626 24.152 0.998 1.00 43.47 232 THR A O 1
ATOM 1822 N N . PRO A 1 233 ? 29.076 22.685 2.614 1.00 36.69 233 PRO A N 1
ATOM 1823 C CA . PRO A 1 233 ? 27.719 22.493 2.116 1.00 36.69 233 PRO A CA 1
ATOM 1824 C C . PRO A 1 233 ? 26.833 23.705 2.454 1.00 36.69 233 PRO A C 1
ATOM 1826 O O . PRO A 1 233 ? 27.088 24.390 3.455 1.00 36.69 233 PRO A O 1
ATOM 1829 N N . PRO A 1 234 ? 25.774 23.964 1.670 1.00 32.72 234 PRO A N 1
ATOM 1830 C CA . PRO A 1 234 ? 24.829 25.035 1.954 1.00 32.72 234 PRO A CA 1
ATOM 1831 C C . PRO A 1 234 ? 24.096 24.781 3.278 1.00 32.72 234 PRO A C 1
ATOM 1833 O O . PRO A 1 234 ? 23.702 23.660 3.603 1.00 32.72 234 PRO A O 1
ATOM 1836 N N . LYS A 1 235 ? 23.914 25.848 4.064 1.00 35.16 235 LYS A N 1
ATOM 1837 C CA . LYS A 1 235 ? 23.131 25.825 5.304 1.00 35.16 235 LYS A CA 1
ATOM 1838 C C . LYS A 1 235 ? 21.648 25.683 4.960 1.00 35.16 235 LYS A C 1
ATOM 1840 O O . LYS A 1 235 ? 20.998 26.671 4.636 1.00 35.16 235 LYS A O 1
ATOM 1845 N N . THR A 1 236 ? 21.094 24.485 5.093 1.00 32.12 236 THR A N 1
ATOM 1846 C CA . THR A 1 236 ? 19.643 24.313 5.217 1.00 32.12 236 THR A CA 1
ATOM 1847 C C . THR A 1 236 ? 19.265 24.521 6.678 1.00 32.12 236 THR A C 1
ATOM 1849 O O . THR A 1 236 ? 19.555 23.684 7.535 1.00 32.12 236 THR A O 1
ATOM 1852 N N . THR A 1 237 ? 18.666 25.667 6.986 1.00 29.91 237 THR A N 1
ATOM 1853 C CA . THR A 1 237 ? 18.069 25.933 8.297 1.00 29.91 237 THR A CA 1
ATOM 1854 C C . THR A 1 237 ? 16.866 24.999 8.461 1.00 29.91 237 THR A C 1
ATOM 1856 O O . THR A 1 237 ? 15.935 25.110 7.665 1.00 29.91 237 THR A O 1
ATOM 1859 N N . PRO A 1 238 ? 16.835 24.077 9.442 1.00 32.78 238 PRO A N 1
ATOM 1860 C CA . PRO A 1 238 ? 15.619 23.336 9.732 1.00 32.78 238 PRO A CA 1
ATOM 1861 C C . PRO A 1 238 ? 14.589 24.345 10.234 1.00 32.78 238 PRO A C 1
ATOM 1863 O O . PRO A 1 238 ? 14.832 25.064 11.208 1.00 32.78 238 PRO A O 1
ATOM 1866 N N . GLU A 1 239 ? 13.471 24.430 9.529 1.00 30.58 239 GLU A N 1
ATOM 1867 C CA . GLU A 1 239 ? 12.341 25.273 9.884 1.00 30.58 239 GLU A CA 1
ATOM 1868 C C . GLU A 1 239 ? 11.908 24.962 11.331 1.00 30.58 239 GLU A C 1
ATOM 1870 O O . GLU A 1 239 ? 11.676 23.808 11.703 1.00 30.58 239 GLU A O 1
ATOM 1875 N N . ARG 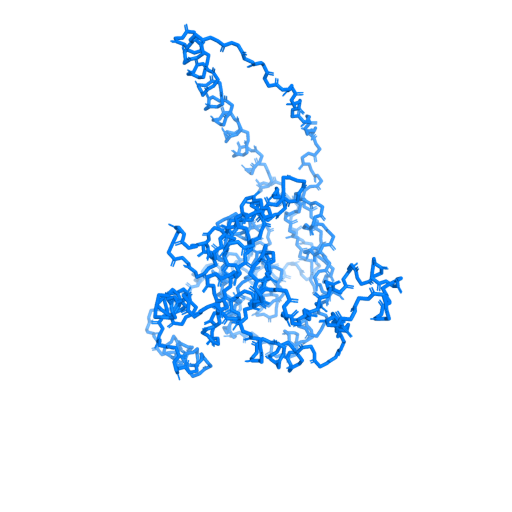A 1 240 ? 11.876 25.985 12.196 1.00 34.66 240 ARG A N 1
ATOM 1876 C CA . ARG A 1 240 ? 11.422 25.842 13.587 1.00 34.66 240 ARG A CA 1
ATOM 1877 C C . ARG A 1 240 ? 9.913 25.605 13.583 1.00 34.66 240 ARG A C 1
ATOM 1879 O O . ARG A 1 240 ? 9.150 26.548 13.418 1.00 34.66 240 ARG A O 1
ATOM 1886 N N . VAL A 1 241 ? 9.484 24.371 13.828 1.00 32.97 241 VAL A N 1
ATOM 1887 C CA . VAL A 1 241 ? 8.068 24.065 14.074 1.00 32.97 241 VAL A CA 1
ATOM 1888 C C . VAL A 1 241 ? 7.698 24.561 15.477 1.00 32.97 241 VAL A C 1
ATOM 1890 O O . VAL A 1 241 ? 8.260 24.100 16.472 1.00 32.97 241 VAL A O 1
ATOM 1893 N N . SER A 1 242 ? 6.798 25.544 15.552 1.00 35.28 242 SER A N 1
ATOM 1894 C CA . SER A 1 242 ? 6.321 26.152 16.796 1.00 35.28 242 SER A CA 1
ATOM 1895 C C . SER A 1 242 ? 5.305 25.273 17.544 1.00 35.28 242 SER A C 1
ATOM 1897 O O . SER A 1 242 ? 4.672 24.368 16.999 1.00 35.28 242 SER A O 1
ATOM 1899 N N . VAL A 1 243 ? 5.209 25.553 18.843 1.00 38.38 243 VAL A N 1
ATOM 1900 C CA . VAL A 1 243 ? 4.492 24.837 19.906 1.00 38.38 243 VAL A CA 1
ATOM 1901 C C . VAL A 1 243 ? 2.991 25.153 19.866 1.00 38.38 243 VAL A C 1
ATOM 1903 O O . VAL A 1 243 ? 2.465 25.785 20.769 1.00 38.38 243 VAL A O 1
ATOM 1906 N N . ASP A 1 244 ? 2.297 24.718 18.817 1.00 41.69 244 ASP A N 1
ATOM 1907 C CA . ASP A 1 244 ? 0.822 24.737 18.755 1.00 41.69 244 ASP A CA 1
ATOM 1908 C C . ASP A 1 244 ? 0.280 23.306 19.006 1.00 41.69 244 ASP A C 1
ATOM 1910 O O . ASP A 1 244 ? -0.472 22.724 18.222 1.00 41.69 244 ASP A O 1
ATOM 1914 N N . GLU A 1 245 ? 0.787 22.673 20.078 1.00 46.19 245 GLU A N 1
ATOM 1915 C CA . GLU A 1 245 ? 0.678 21.229 20.373 1.00 46.19 245 GLU A CA 1
ATOM 1916 C C . GLU A 1 245 ? -0.766 20.736 20.631 1.00 46.19 245 GLU A C 1
ATOM 1918 O O . GLU A 1 245 ? -1.010 19.536 20.512 1.00 46.19 245 GLU A O 1
ATOM 1923 N N . GLU A 1 246 ? -1.731 21.630 20.879 1.00 43.28 246 GLU A N 1
ATOM 1924 C CA . GLU A 1 246 ? -3.159 21.305 21.081 1.00 43.28 246 GLU A CA 1
ATOM 1925 C C . GLU A 1 246 ? -3.955 21.119 19.772 1.00 43.28 246 GLU A C 1
ATOM 1927 O O . GLU A 1 246 ? -5.021 20.512 19.778 1.00 43.28 246 GLU A O 1
ATOM 1932 N N . ARG A 1 247 ? -3.423 21.519 18.606 1.00 52.78 247 ARG A N 1
ATOM 1933 C CA . ARG A 1 247 ? -4.117 21.420 17.297 1.00 52.78 247 ARG A CA 1
ATOM 1934 C C . ARG A 1 247 ? -3.864 20.116 16.523 1.00 52.78 247 ARG A C 1
ATOM 1936 O O . ARG A 1 247 ? -4.004 20.070 15.301 1.00 52.78 247 ARG A O 1
ATOM 1943 N N . ARG A 1 248 ? -3.430 19.051 17.203 1.00 75.94 248 ARG A N 1
ATOM 1944 C CA . ARG A 1 248 ? -2.991 17.792 16.562 1.00 75.94 248 ARG A CA 1
ATOM 1945 C C . ARG A 1 248 ? -4.025 16.682 16.575 1.00 75.94 248 ARG A C 1
ATOM 1947 O O . ARG A 1 248 ? -3.802 15.694 15.889 1.00 75.94 248 ARG A O 1
ATOM 1954 N N . VAL A 1 249 ? -5.109 16.828 17.324 1.00 84.06 249 VAL A N 1
ATOM 1955 C CA . VAL A 1 249 ? -6.248 15.913 17.275 1.00 84.06 249 VAL A CA 1
ATOM 1956 C C . VAL A 1 249 ? -7.308 16.540 16.386 1.00 84.06 249 VAL A C 1
ATOM 1958 O O . VAL A 1 249 ? -7.629 17.716 16.535 1.00 84.06 249 VAL A O 1
ATOM 1961 N N . VAL A 1 250 ? -7.818 15.770 15.436 1.00 88.19 250 VAL A N 1
ATOM 1962 C CA . VAL A 1 250 ? -8.894 16.193 14.541 1.00 88.19 250 VAL A CA 1
ATOM 1963 C C . VAL A 1 250 ? -9.990 15.148 14.555 1.00 88.19 250 VAL A C 1
ATOM 1965 O O . VAL A 1 250 ? -9.718 13.956 14.715 1.00 88.19 250 VAL A O 1
ATOM 1968 N N . GLU A 1 251 ? -11.222 15.603 14.390 1.00 90.62 251 GLU A N 1
ATOM 1969 C CA . GLU A 1 251 ? -12.362 14.719 14.209 1.00 90.62 251 GLU A CA 1
ATOM 1970 C C . GLU A 1 251 ? -12.376 14.172 12.779 1.00 90.62 251 GLU A C 1
ATOM 1972 O O . GLU A 1 251 ? -12.062 14.883 11.818 1.00 90.62 251 GLU A O 1
ATOM 1977 N N . VAL A 1 252 ? -12.683 12.886 12.659 1.00 93.12 252 VAL A N 1
ATOM 1978 C CA . VAL A 1 252 ? -12.926 12.216 11.384 1.00 93.12 252 VAL A CA 1
ATOM 1979 C C . VAL A 1 252 ? -14.315 12.610 10.889 1.00 93.12 252 VAL A C 1
ATOM 1981 O O . VAL A 1 252 ? -15.240 12.779 11.673 1.00 93.12 252 VAL A O 1
ATOM 1984 N N . ASP A 1 253 ? -14.479 12.727 9.578 1.00 93.69 253 ASP A N 1
ATOM 1985 C CA . ASP A 1 253 ? -15.739 13.034 8.900 1.00 93.69 253 ASP A CA 1
ATOM 1986 C C . ASP A 1 253 ? -16.769 11.888 8.910 1.00 93.69 253 ASP A C 1
ATOM 1988 O O . ASP A 1 253 ? -17.412 11.617 7.897 1.00 93.69 253 ASP A O 1
ATOM 1992 N N . TYR A 1 254 ? -16.939 11.222 10.052 1.00 93.12 254 TYR A N 1
ATOM 1993 C CA . TYR A 1 254 ? -17.906 10.150 10.248 1.00 93.12 254 TYR A CA 1
ATOM 1994 C C . TYR A 1 254 ? -19.114 10.650 11.046 1.00 93.12 254 TYR A C 1
ATOM 1996 O O . TYR A 1 254 ? -18.961 11.210 12.126 1.00 93.12 254 TYR A O 1
ATOM 2004 N N . SER A 1 255 ? -20.327 10.456 10.524 1.00 87.94 255 SER A N 1
ATOM 2005 C CA . SER A 1 255 ? -21.554 10.952 11.168 1.00 87.94 255 SER A CA 1
ATOM 2006 C C . SER A 1 255 ? -22.125 9.999 12.223 1.00 87.94 255 SER A C 1
ATOM 2008 O O . SER A 1 255 ? -22.856 10.439 13.110 1.00 87.94 255 SER A O 1
ATOM 2010 N N . GLY A 1 256 ? -21.790 8.705 12.147 1.00 84.81 256 GLY A N 1
ATOM 2011 C CA . GLY A 1 256 ? -22.350 7.677 13.026 1.00 84.81 256 GLY A CA 1
ATOM 2012 C C . GLY A 1 256 ? -21.797 7.694 14.453 1.00 84.81 256 GLY A C 1
ATOM 2013 O O . GLY A 1 256 ? -22.459 7.198 15.361 1.00 84.81 256 GLY A O 1
ATOM 2014 N N . ALA A 1 257 ? -20.609 8.267 14.665 1.00 87.56 257 ALA A N 1
ATOM 2015 C CA . ALA A 1 257 ? -19.980 8.412 15.975 1.00 87.56 257 ALA A CA 1
ATOM 2016 C C . ALA A 1 257 ? -18.847 9.446 15.926 1.00 87.56 257 ALA A C 1
ATOM 2018 O O . ALA A 1 257 ? -18.189 9.598 14.896 1.00 87.56 257 ALA A O 1
ATOM 2019 N N . ALA A 1 258 ? -18.557 10.089 17.060 1.00 88.56 258 ALA A N 1
ATOM 2020 C CA . ALA A 1 258 ? -17.359 10.912 17.181 1.00 88.56 258 ALA A CA 1
ATOM 2021 C C . ALA A 1 258 ? -16.114 10.018 17.185 1.00 88.56 258 ALA A C 1
ATOM 2023 O O . ALA A 1 258 ? -15.940 9.179 18.070 1.00 88.56 258 ALA A O 1
ATOM 2024 N N . ILE A 1 259 ? -15.241 10.217 16.201 1.00 91.69 259 ILE A N 1
ATOM 2025 C CA . ILE A 1 259 ? -13.956 9.527 16.079 1.00 91.69 259 ILE A CA 1
ATOM 2026 C C . ILE A 1 259 ? -12.878 10.590 15.938 1.00 91.69 259 ILE A C 1
ATOM 2028 O O . ILE A 1 259 ? -12.975 11.483 15.096 1.00 91.69 259 ILE A O 1
ATOM 2032 N N . ARG A 1 260 ? -11.825 10.495 16.745 1.00 91.56 260 ARG A N 1
ATOM 2033 C CA . ARG A 1 260 ? -10.716 11.453 16.743 1.00 91.56 260 ARG A CA 1
ATOM 2034 C C . ARG A 1 260 ? -9.411 10.766 16.392 1.00 91.56 260 ARG A C 1
ATOM 2036 O O . ARG A 1 260 ? -9.134 9.658 16.835 1.00 91.56 260 ARG A O 1
ATOM 2043 N N . ILE A 1 261 ? -8.573 11.441 15.618 1.00 91.75 261 ILE A N 1
ATOM 2044 C CA . ILE A 1 261 ? -7.242 10.943 15.271 1.00 91.75 261 ILE A CA 1
ATOM 2045 C C . ILE A 1 261 ? -6.193 12.021 15.481 1.00 91.75 261 ILE A C 1
ATOM 2047 O O . ILE A 1 261 ? -6.435 13.210 15.268 1.00 91.75 261 ILE A O 1
ATOM 2051 N N . PHE A 1 262 ? -4.982 11.603 15.827 1.00 89.12 262 PHE A N 1
ATOM 2052 C CA . PHE A 1 262 ? -3.821 12.464 15.712 1.00 89.12 262 PHE A CA 1
ATOM 2053 C C . PHE A 1 262 ? -3.488 12.692 14.230 1.00 89.12 262 PHE A C 1
ATOM 2055 O O . PHE A 1 262 ? -3.139 11.751 13.514 1.00 89.12 262 PHE A O 1
ATOM 2062 N N . ALA A 1 263 ? -3.524 13.948 13.788 1.00 84.38 263 ALA A N 1
ATOM 2063 C CA . ALA A 1 263 ? -3.190 14.392 12.441 1.00 84.38 263 ALA A CA 1
ATOM 2064 C C . ALA A 1 263 ? -2.110 15.486 12.474 1.00 84.38 263 ALA A C 1
ATOM 2066 O O . ALA A 1 263 ? -2.360 16.695 12.452 1.00 84.38 263 ALA A O 1
ATOM 2067 N N . THR A 1 264 ? -0.862 15.035 12.517 1.00 76.62 264 THR A N 1
ATOM 2068 C CA . THR A 1 264 ? 0.335 15.879 12.610 1.00 76.62 264 THR A CA 1
ATOM 2069 C C . THR A 1 264 ? 0.777 16.462 11.268 1.00 76.62 264 THR A C 1
ATOM 2071 O O . THR A 1 264 ? 1.306 17.572 11.221 1.00 76.62 264 THR A O 1
ATOM 2074 N N . SER A 1 265 ? 0.490 15.784 10.162 1.00 73.19 265 SER A N 1
ATOM 2075 C CA . SER A 1 265 ? 0.816 16.220 8.805 1.00 73.19 265 SER A CA 1
ATOM 2076 C C . SER A 1 265 ? -0.397 16.802 8.079 1.00 73.19 265 SER A C 1
ATOM 2078 O O . SER A 1 265 ? -1.553 16.509 8.395 1.00 73.19 265 SER A O 1
ATOM 2080 N N . ARG A 1 266 ? -0.138 17.617 7.049 1.00 72.69 266 ARG A N 1
ATOM 2081 C CA . ARG A 1 266 ? -1.193 18.113 6.153 1.00 72.69 266 ARG A CA 1
ATOM 2082 C C . ARG A 1 266 ? -1.932 16.958 5.472 1.00 72.69 266 ARG A C 1
ATOM 2084 O O . ARG A 1 266 ? -3.148 17.018 5.365 1.00 72.69 266 ARG A O 1
ATOM 2091 N N . ALA A 1 267 ? -1.216 15.909 5.064 1.00 71.12 267 ALA A N 1
ATOM 2092 C CA . ALA A 1 267 ? -1.810 14.734 4.433 1.00 71.12 267 ALA A CA 1
ATOM 2093 C C . ALA A 1 267 ? -2.781 14.001 5.375 1.00 71.12 267 ALA A C 1
ATOM 2095 O O . ALA A 1 267 ? -3.889 13.676 4.965 1.00 71.12 267 ALA A O 1
ATOM 2096 N N . GLU A 1 268 ? -2.423 13.807 6.649 1.00 79.50 268 GLU A N 1
ATOM 2097 C CA . GLU A 1 268 ? -3.338 13.217 7.639 1.00 79.50 268 GLU A CA 1
ATOM 2098 C C . GLU A 1 268 ? -4.609 14.065 7.802 1.00 79.50 268 GLU A C 1
ATOM 2100 O O . GLU A 1 268 ? -5.715 13.530 7.744 1.00 79.50 268 GLU A O 1
ATOM 2105 N N . ARG A 1 269 ? -4.472 15.394 7.918 1.00 81.75 269 ARG A N 1
ATOM 2106 C CA . ARG A 1 269 ? -5.623 16.306 8.056 1.00 81.75 269 ARG A CA 1
ATOM 2107 C C . ARG A 1 269 ? -6.510 16.338 6.815 1.00 81.75 269 ARG A C 1
ATOM 2109 O O . ARG A 1 269 ? -7.726 16.387 6.929 1.00 81.75 269 ARG A O 1
ATOM 2116 N N . SER A 1 270 ? -5.910 16.340 5.630 1.00 75.88 270 SER A N 1
ATOM 2117 C CA . SER A 1 270 ? -6.656 16.458 4.379 1.00 75.88 270 SER A CA 1
ATOM 2118 C C . SER A 1 270 ? -7.230 15.130 3.893 1.00 75.88 270 SER A C 1
ATOM 2120 O O . SER A 1 270 ? -8.217 15.161 3.169 1.00 75.88 270 SER A O 1
ATOM 2122 N N . TRP A 1 271 ? -6.618 13.988 4.227 1.00 82.06 271 TRP A N 1
ATOM 2123 C CA . TRP A 1 271 ? -6.994 12.688 3.652 1.00 82.06 271 TRP A CA 1
ATOM 2124 C C . TRP A 1 271 ? -7.491 11.687 4.689 1.00 82.06 271 TRP A C 1
ATOM 2126 O O . TRP A 1 271 ? -8.446 10.975 4.413 1.00 82.06 271 TRP A O 1
ATOM 2136 N N . ARG A 1 272 ? -6.864 11.603 5.870 1.00 89.06 272 ARG A N 1
ATOM 2137 C CA . ARG A 1 272 ? -7.251 10.611 6.890 1.00 89.06 272 ARG A CA 1
ATOM 2138 C C . ARG A 1 272 ? -8.455 11.078 7.696 1.00 89.06 272 ARG A C 1
ATOM 2140 O O . ARG A 1 272 ? -9.388 10.312 7.868 1.00 89.06 272 ARG A O 1
ATOM 2147 N N . ALA A 1 273 ? -8.490 12.350 8.085 1.00 88.62 273 ALA A N 1
ATOM 2148 C CA . ALA A 1 273 ? -9.674 12.933 8.723 1.00 88.62 273 ALA A CA 1
ATOM 2149 C C . ALA A 1 273 ? -10.870 13.087 7.764 1.00 88.62 273 ALA A C 1
ATOM 2151 O O . ALA A 1 273 ? -11.974 13.370 8.209 1.00 88.62 273 ALA A O 1
ATOM 2152 N N . ARG A 1 274 ? -10.636 12.938 6.452 1.00 91.56 274 ARG A N 1
ATOM 2153 C CA . ARG A 1 274 ? -11.647 13.012 5.386 1.00 91.56 274 ARG A CA 1
ATOM 2154 C C . ARG A 1 274 ? -11.834 11.679 4.650 1.00 91.56 274 ARG A C 1
ATOM 2156 O O . ARG A 1 274 ? -12.117 11.655 3.452 1.00 91.56 274 ARG A O 1
ATOM 2163 N N . ALA A 1 275 ? -11.551 10.569 5.330 1.00 90.00 275 ALA A N 1
ATOM 2164 C CA . ALA A 1 275 ? -11.568 9.250 4.708 1.00 90.00 275 ALA A CA 1
ATOM 2165 C C . ALA A 1 275 ? -12.993 8.792 4.364 1.00 90.00 275 ALA A C 1
ATOM 2167 O O . ALA A 1 275 ? -13.161 8.091 3.369 1.00 90.00 275 ALA A O 1
ATOM 2168 N N . CYS A 1 276 ? -14.010 9.224 5.118 1.00 92.56 276 CYS A N 1
ATOM 2169 C CA . CYS A 1 276 ? -15.392 8.809 4.882 1.00 92.56 276 CYS A CA 1
ATOM 2170 C C . CYS A 1 276 ? -15.940 9.430 3.599 1.00 92.56 276 CYS A C 1
ATOM 2172 O O . CYS A 1 276 ? -16.514 8.728 2.775 1.00 92.56 276 CYS A O 1
ATOM 2174 N N . ALA A 1 277 ? -15.696 10.724 3.373 1.00 91.69 277 ALA A N 1
ATOM 2175 C CA . ALA A 1 277 ? -16.064 11.381 2.121 1.00 91.69 277 ALA A CA 1
ATOM 2176 C C . ALA A 1 277 ? -15.291 10.824 0.915 1.00 91.69 277 ALA A C 1
ATOM 2178 O O . ALA A 1 277 ? -15.788 10.857 -0.210 1.00 91.69 277 ALA A O 1
ATOM 2179 N N . LYS A 1 278 ? -14.070 10.322 1.136 1.00 87.56 278 LYS A N 1
ATOM 2180 C CA . LYS A 1 278 ? -13.245 9.710 0.088 1.00 87.56 278 LYS A CA 1
ATOM 2181 C C . LYS A 1 278 ? -13.745 8.319 -0.302 1.00 87.56 278 LYS A C 1
ATOM 2183 O O . LYS A 1 278 ? -13.687 7.986 -1.481 1.00 87.56 278 LYS A O 1
ATOM 2188 N N . GLU A 1 279 ? -14.184 7.519 0.666 1.00 93.25 279 GLU A N 1
ATOM 2189 C CA . GLU A 1 279 ? -14.615 6.131 0.454 1.00 93.25 279 GLU A CA 1
ATOM 2190 C C . GLU A 1 279 ? -15.970 5.856 1.132 1.00 93.25 279 GLU A C 1
ATOM 2192 O O . GLU A 1 279 ? -16.069 4.999 2.016 1.00 93.25 279 GLU A O 1
ATOM 2197 N N . PRO A 1 280 ? -17.039 6.568 0.727 1.00 94.44 280 PRO A N 1
ATOM 2198 C CA . PRO A 1 280 ? -18.356 6.443 1.351 1.00 94.44 280 PRO A CA 1
ATOM 2199 C C . PRO A 1 280 ? -18.949 5.042 1.180 1.00 94.44 280 PRO A C 1
ATOM 2201 O O . PRO A 1 280 ? -19.707 4.590 2.029 1.00 94.44 280 PRO A O 1
ATOM 2204 N N . TRP A 1 281 ? -18.570 4.326 0.118 1.00 95.31 281 TRP A N 1
ATOM 2205 C CA . TRP A 1 281 ? -18.964 2.933 -0.102 1.00 95.31 281 TRP A CA 1
ATOM 2206 C C . TRP A 1 281 ? -18.371 1.984 0.946 1.00 95.31 281 TRP A C 1
ATOM 2208 O O . TRP A 1 281 ? -19.061 1.072 1.386 1.00 95.31 281 TRP A O 1
ATOM 2218 N N . THR A 1 282 ? -17.125 2.204 1.380 1.00 95.38 282 THR A N 1
ATOM 2219 C CA . THR A 1 282 ? -16.487 1.399 2.432 1.00 95.38 282 THR A CA 1
ATOM 2220 C C . THR A 1 282 ? -17.178 1.648 3.768 1.00 95.38 282 THR A C 1
ATOM 2222 O O . THR A 1 282 ? -17.449 0.708 4.510 1.00 95.38 282 THR A O 1
ATOM 2225 N N . VAL A 1 283 ? -17.518 2.910 4.053 1.00 96.19 283 VAL A N 1
ATOM 2226 C CA . VAL A 1 283 ? -18.293 3.275 5.247 1.00 96.19 283 VAL A CA 1
ATOM 2227 C C . VAL A 1 283 ? -19.675 2.627 5.219 1.00 96.19 283 VAL A C 1
ATOM 2229 O O . VAL A 1 283 ? -20.031 1.948 6.177 1.00 96.19 283 VAL A O 1
ATOM 2232 N N . GLY A 1 284 ? -20.408 2.755 4.109 1.00 96.19 284 GLY A N 1
ATOM 2233 C CA . GLY A 1 284 ? -21.720 2.127 3.946 1.00 96.19 284 GLY A CA 1
ATOM 2234 C C . GLY A 1 284 ? -21.656 0.608 4.103 1.00 96.19 284 GLY A C 1
ATOM 2235 O O . GLY A 1 284 ? -22.449 0.035 4.837 1.00 96.19 284 GLY A O 1
ATOM 2236 N N . TRP A 1 285 ? -20.645 -0.049 3.524 1.00 97.50 285 TRP A N 1
ATOM 2237 C CA . TRP A 1 285 ? -20.442 -1.487 3.710 1.00 97.50 285 TRP A CA 1
ATOM 2238 C C . TRP A 1 285 ? -20.221 -1.861 5.186 1.00 97.50 285 TRP A C 1
ATOM 2240 O O . TRP A 1 285 ? -20.821 -2.814 5.680 1.00 97.50 285 TRP A O 1
ATOM 2250 N N . LEU A 1 286 ? -19.415 -1.096 5.928 1.00 97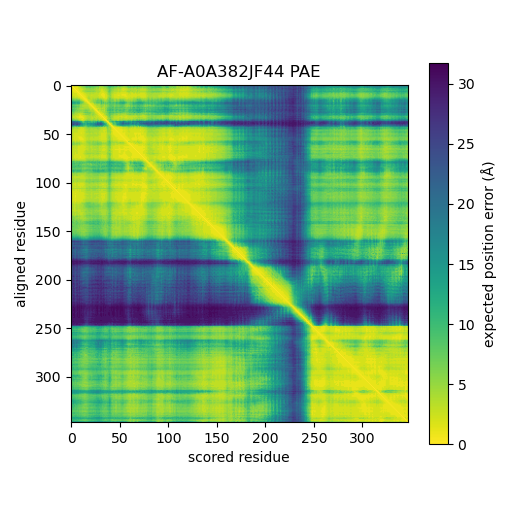.12 286 LEU A N 1
ATOM 2251 C CA . LEU A 1 286 ? -19.238 -1.333 7.364 1.00 97.12 286 LEU A CA 1
ATOM 2252 C C . LEU A 1 286 ? -20.556 -1.161 8.131 1.00 97.12 286 LEU A C 1
ATOM 2254 O O . LEU A 1 286 ? -20.876 -1.965 9.004 1.00 97.12 286 LEU A O 1
ATOM 2258 N N . GLU A 1 287 ? -21.336 -0.133 7.810 1.00 94.75 287 GLU A N 1
ATOM 2259 C CA . GLU A 1 287 ? -22.616 0.139 8.467 1.00 94.75 287 GLU A CA 1
ATOM 2260 C C . GLU A 1 287 ? -23.664 -0.942 8.191 1.00 94.75 287 GLU A C 1
ATOM 2262 O O . GLU A 1 287 ? -24.364 -1.372 9.120 1.00 94.75 287 GLU A O 1
ATOM 2267 N N . ASP A 1 288 ? -23.712 -1.401 6.942 1.00 96.81 288 ASP A N 1
ATOM 2268 C CA . ASP A 1 288 ? -24.692 -2.344 6.421 1.00 96.81 288 ASP A CA 1
ATOM 2269 C C . ASP A 1 288 ? -24.371 -3.789 6.764 1.00 96.81 288 ASP A C 1
ATOM 2271 O O . ASP A 1 288 ? -25.309 -4.567 6.914 1.00 96.81 288 ASP A O 1
ATOM 2275 N N . TYR A 1 289 ? -23.105 -4.173 6.955 1.00 96.88 289 TYR A N 1
ATOM 2276 C CA . TYR A 1 289 ? -22.731 -5.586 7.115 1.00 96.88 289 TYR A CA 1
ATOM 2277 C C . TYR A 1 289 ? -22.081 -5.931 8.453 1.00 96.88 289 TYR A C 1
ATOM 2279 O O . TYR A 1 289 ? -22.251 -7.061 8.899 1.00 96.88 289 TYR A O 1
ATOM 2287 N N . VAL A 1 290 ? -21.422 -4.993 9.141 1.00 96.31 290 VAL A N 1
ATOM 2288 C CA . VAL A 1 290 ? -20.828 -5.289 10.457 1.00 96.31 290 VAL A CA 1
ATOM 2289 C C . VAL A 1 290 ? -21.915 -5.319 11.529 1.00 96.31 290 VAL A C 1
ATOM 2291 O O . VAL A 1 290 ? -22.772 -4.429 11.609 1.00 96.31 290 VAL A O 1
ATOM 2294 N N . ARG A 1 291 ? -21.895 -6.359 12.364 1.00 94.19 291 ARG A N 1
ATOM 2295 C CA . ARG A 1 291 ? -22.845 -6.608 13.451 1.00 94.19 291 ARG A CA 1
ATOM 2296 C C . ARG A 1 291 ? -22.133 -6.816 14.790 1.00 94.19 291 ARG A C 1
ATOM 2298 O O . ARG A 1 291 ? -20.985 -7.258 14.825 1.00 94.19 291 ARG A O 1
ATOM 2305 N N . PRO A 1 292 ? -22.801 -6.524 15.922 1.00 90.62 292 PRO A N 1
ATOM 2306 C CA . PRO A 1 292 ? -22.289 -6.905 17.234 1.00 90.62 292 PRO A CA 1
ATOM 2307 C C . PRO A 1 292 ? -21.938 -8.397 17.277 1.00 90.62 292 PRO A C 1
ATOM 2309 O O . PRO A 1 292 ? -22.745 -9.233 16.880 1.00 90.62 292 PRO A O 1
ATOM 2312 N N . GLY A 1 293 ? -20.733 -8.722 17.751 1.00 86.62 293 GLY A N 1
ATOM 2313 C CA . GLY A 1 293 ? -20.223 -10.098 17.784 1.00 86.62 293 GLY A CA 1
ATOM 2314 C C . GLY A 1 293 ? -19.253 -10.455 16.657 1.00 86.62 293 GLY A C 1
ATOM 2315 O O . GLY A 1 293 ? -18.500 -11.417 16.814 1.00 86.62 293 GLY A O 1
ATOM 2316 N N . ASP A 1 294 ? -19.220 -9.678 15.572 1.00 91.88 294 ASP A N 1
ATOM 2317 C CA . ASP A 1 294 ? -18.360 -9.971 14.424 1.00 91.88 294 ASP A CA 1
ATOM 2318 C C . ASP A 1 294 ? -16.869 -9.794 14.731 1.00 91.88 294 ASP A C 1
ATOM 2320 O O . ASP A 1 294 ? -16.454 -9.087 15.660 1.00 91.88 294 ASP A O 1
ATOM 2324 N N . VAL A 1 295 ? -16.053 -10.425 13.886 1.00 90.25 295 VAL A N 1
ATOM 2325 C CA . VAL A 1 295 ? -14.617 -10.168 13.809 1.00 90.25 295 VAL A CA 1
ATOM 2326 C C . VAL A 1 295 ? -14.305 -9.509 12.474 1.00 90.25 295 VAL A C 1
ATOM 2328 O O . VAL A 1 295 ? -14.578 -10.079 11.420 1.00 90.25 295 VAL A O 1
ATOM 2331 N N . VAL A 1 296 ? -13.717 -8.316 12.522 1.00 93.31 296 VAL A N 1
ATOM 2332 C CA . VAL A 1 296 ? -13.356 -7.528 11.339 1.00 93.31 296 VAL A CA 1
ATOM 2333 C C . VAL A 1 296 ? -11.841 -7.511 11.191 1.00 93.31 296 VAL A C 1
ATOM 2335 O O . VAL A 1 296 ? -11.139 -7.131 12.120 1.00 93.31 296 VAL A O 1
ATOM 2338 N N . PHE A 1 297 ? -11.329 -7.889 10.024 1.00 92.56 297 PHE A N 1
ATOM 2339 C CA . PHE A 1 297 ? -9.907 -7.774 9.696 1.00 92.56 297 PHE A CA 1
ATOM 2340 C C . PHE A 1 297 ? -9.689 -6.503 8.866 1.00 92.56 297 PHE A C 1
ATOM 2342 O O . PHE A 1 297 ? -10.240 -6.389 7.774 1.00 92.56 297 PHE A O 1
ATOM 2349 N N . ASP A 1 298 ? -8.894 -5.558 9.371 1.00 94.94 298 ASP A N 1
ATOM 2350 C CA . ASP A 1 298 ? -8.530 -4.322 8.663 1.00 94.94 298 ASP A CA 1
ATOM 2351 C C . ASP A 1 298 ? -7.070 -4.418 8.192 1.00 94.94 298 ASP A C 1
ATOM 2353 O O . ASP A 1 298 ? -6.130 -4.303 8.984 1.00 94.94 298 ASP A O 1
ATOM 2357 N N . LEU A 1 299 ? -6.874 -4.707 6.901 1.00 92.38 299 LEU A N 1
ATOM 2358 C CA . LEU A 1 299 ? -5.559 -4.918 6.294 1.00 92.38 299 LEU A CA 1
ATOM 2359 C C . LEU A 1 299 ? -5.018 -3.602 5.723 1.00 92.38 299 LEU A C 1
ATOM 2361 O O . LEU A 1 299 ? -5.499 -3.109 4.705 1.00 92.38 299 LEU A O 1
ATOM 2365 N N . GLY A 1 300 ? -3.975 -3.056 6.349 1.00 91.19 300 GLY A N 1
ATOM 2366 C CA . GLY A 1 300 ? -3.464 -1.720 6.032 1.00 91.19 300 GLY A CA 1
ATOM 2367 C C . GLY A 1 300 ? -4.219 -0.618 6.777 1.00 91.19 300 GLY A C 1
ATOM 2368 O O . GLY A 1 300 ? -4.509 0.434 6.201 1.00 91.19 300 GLY A O 1
ATOM 2369 N N . ALA A 1 301 ? -4.511 -0.854 8.060 1.00 95.06 301 ALA A N 1
ATOM 2370 C CA . ALA A 1 301 ? -5.331 0.005 8.916 1.00 95.06 301 ALA A CA 1
ATOM 2371 C C . ALA A 1 301 ? -4.815 1.454 9.028 1.00 95.06 301 ALA A C 1
ATOM 2373 O O . ALA A 1 301 ? -5.552 2.369 9.410 1.00 95.06 301 ALA A O 1
ATOM 2374 N N . ASN A 1 302 ? -3.557 1.711 8.663 1.00 92.50 302 ASN A N 1
ATOM 2375 C CA . ASN A 1 302 ? -2.934 3.023 8.647 1.00 92.50 302 ASN A CA 1
ATOM 2376 C C . ASN A 1 302 ? -2.984 3.687 10.029 1.00 92.50 302 ASN A C 1
ATOM 2378 O O . ASN A 1 302 ? -2.303 3.245 10.943 1.00 92.50 302 ASN A O 1
ATOM 2382 N N . VAL A 1 303 ? -3.780 4.746 10.191 1.00 93.31 303 VAL A N 1
ATOM 2383 C CA . VAL A 1 303 ? -4.007 5.427 11.475 1.00 93.31 303 VAL A CA 1
ATOM 2384 C C . VAL A 1 303 ? -5.324 5.019 12.155 1.00 93.31 303 VAL A C 1
ATOM 2386 O O . VAL A 1 303 ? -5.685 5.621 13.164 1.00 93.31 303 VAL A O 1
ATOM 2389 N N . GLY A 1 304 ? -6.036 4.024 11.613 1.00 95.12 304 GLY A N 1
ATOM 2390 C CA . GLY A 1 304 ? -7.148 3.317 12.260 1.00 95.12 304 GLY A CA 1
ATOM 2391 C C . GLY A 1 304 ? -8.562 3.780 11.924 1.00 95.12 304 GLY A C 1
ATOM 2392 O O . GLY A 1 304 ? -9.499 3.334 12.569 1.00 95.12 304 GLY A O 1
ATOM 2393 N N . VAL A 1 305 ? -8.761 4.663 10.941 1.00 95.56 305 VAL A N 1
ATOM 2394 C CA . VAL A 1 305 ? -10.084 5.276 10.699 1.00 95.56 305 VAL A CA 1
ATOM 2395 C C . VAL A 1 305 ? -11.185 4.236 10.456 1.00 95.56 305 VAL A C 1
ATOM 2397 O O . VAL A 1 305 ? -12.201 4.262 11.147 1.00 95.56 305 VAL A O 1
ATOM 2400 N N . PHE A 1 306 ? -10.979 3.297 9.528 1.00 97.19 306 PHE A N 1
ATOM 2401 C CA . PHE A 1 306 ? -11.975 2.260 9.238 1.00 97.19 306 PHE A CA 1
ATOM 2402 C C . PHE A 1 306 ? -12.078 1.225 10.360 1.00 97.19 306 PHE A C 1
ATOM 2404 O O . PHE A 1 306 ? -13.191 0.833 10.704 1.00 97.19 306 PHE A O 1
ATOM 2411 N N . SER A 1 307 ? -10.962 0.880 11.013 1.00 97.31 307 SER A N 1
ATOM 2412 C CA . SER A 1 307 ? -10.970 0.091 12.251 1.00 97.31 307 SER A CA 1
ATOM 2413 C C . SER A 1 307 ? -11.892 0.691 13.323 1.00 97.31 307 SER A C 1
ATOM 2415 O O . SER A 1 307 ? -12.645 -0.036 13.966 1.00 97.31 307 SER A O 1
ATOM 2417 N N . PHE A 1 308 ? -11.879 2.014 13.518 1.00 95.75 308 PHE A N 1
ATOM 2418 C CA . PHE A 1 308 ? -12.704 2.672 14.539 1.00 95.75 308 PHE A CA 1
ATOM 2419 C C . PHE A 1 308 ? -14.173 2.733 14.139 1.00 95.75 308 PHE A C 1
ATOM 2421 O O . PHE A 1 308 ? -15.031 2.464 14.977 1.00 95.75 308 PHE A O 1
ATOM 2428 N N . ILE A 1 309 ? -14.466 3.002 12.863 1.00 95.38 309 ILE A N 1
ATOM 2429 C CA . ILE A 1 309 ? -15.833 2.920 12.335 1.00 95.38 309 ILE A CA 1
ATOM 2430 C C . ILE A 1 309 ? -16.379 1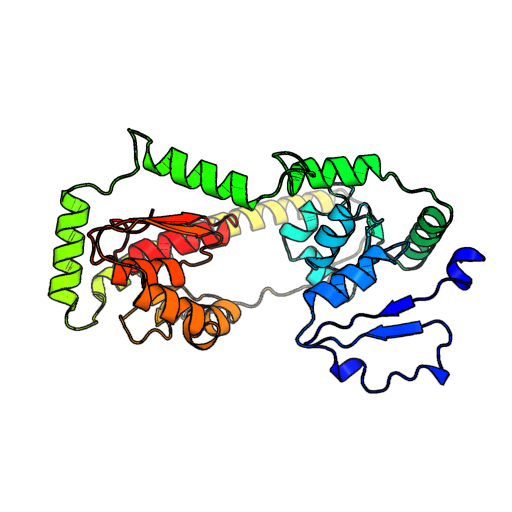.508 12.568 1.00 95.38 309 ILE A C 1
ATOM 2432 O O . ILE A 1 309 ? -17.428 1.364 13.195 1.00 95.38 309 ILE A O 1
ATOM 2436 N N . ALA A 1 310 ? -15.634 0.467 12.179 1.00 96.44 310 ALA A N 1
ATOM 2437 C CA . ALA A 1 310 ? -16.008 -0.924 12.423 1.00 96.44 310 ALA A CA 1
ATOM 2438 C C . ALA A 1 310 ? -16.250 -1.192 13.918 1.00 96.44 310 ALA A C 1
ATOM 2440 O O . ALA A 1 310 ? -17.295 -1.721 14.292 1.00 96.44 310 ALA A O 1
ATOM 2441 N N . ALA A 1 311 ? -15.339 -0.752 14.791 1.00 93.88 311 ALA A N 1
ATOM 2442 C CA . ALA A 1 311 ? -15.470 -0.920 16.235 1.00 93.88 311 ALA A CA 1
ATOM 2443 C C . ALA A 1 311 ? -16.746 -0.276 16.808 1.00 93.88 311 ALA A C 1
ATOM 2445 O O . ALA A 1 311 ? -17.363 -0.854 17.708 1.00 93.88 311 ALA A O 1
ATOM 2446 N N . THR A 1 312 ? -17.190 0.866 16.267 1.00 90.94 312 THR A N 1
ATOM 2447 C CA . THR A 1 312 ? -18.457 1.489 16.693 1.00 90.94 312 THR A CA 1
ATOM 2448 C C . THR A 1 312 ? -19.667 0.610 16.359 1.00 90.94 312 THR A C 1
ATOM 2450 O O . THR A 1 312 ? -20.582 0.490 17.173 1.00 90.94 312 THR A O 1
ATOM 2453 N N . ARG A 1 313 ? -19.643 -0.092 15.217 1.00 92.50 313 ARG A N 1
ATOM 2454 C CA . ARG A 1 313 ? -20.706 -1.025 14.795 1.00 92.50 313 ARG A CA 1
ATOM 2455 C C . ARG A 1 313 ? -20.750 -2.285 15.654 1.00 92.50 313 ARG A C 1
ATOM 2457 O O . ARG A 1 313 ? -21.830 -2.779 15.972 1.00 92.50 313 ARG A O 1
ATOM 2464 N N . LEU A 1 314 ? -19.589 -2.759 16.107 1.00 90.56 314 LEU A N 1
ATOM 2465 C CA . LEU A 1 314 ? -19.474 -3.938 16.971 1.00 90.56 314 LEU A CA 1
ATOM 2466 C C . LEU A 1 314 ? -20.065 -3.734 18.373 1.00 90.56 314 LEU A C 1
ATOM 2468 O O . LEU A 1 314 ? -20.285 -4.715 19.083 1.00 90.56 314 LEU A O 1
ATOM 2472 N N . SER A 1 315 ? -20.296 -2.486 18.804 1.00 81.50 315 SER A N 1
ATOM 2473 C CA . SER A 1 315 ? -20.908 -2.147 20.101 1.00 81.50 315 SER A CA 1
ATOM 2474 C C . SER A 1 315 ? -20.220 -2.795 21.321 1.00 81.50 315 SER A C 1
ATOM 2476 O O . SER A 1 315 ? -20.844 -3.040 22.353 1.00 81.50 315 SER A O 1
ATOM 2478 N N . GLY A 1 316 ? -18.915 -3.074 21.220 1.00 79.75 316 GLY A N 1
ATOM 2479 C CA . GLY A 1 316 ? -18.133 -3.751 22.264 1.00 79.75 316 GLY A CA 1
ATOM 2480 C C . GLY A 1 316 ? -18.415 -5.255 22.410 1.00 79.75 316 GLY A C 1
ATOM 2481 O O . GLY A 1 316 ? -18.016 -5.859 23.408 1.00 79.75 316 GLY A O 1
ATOM 2482 N N . GLU A 1 317 ? -19.120 -5.866 21.453 1.00 83.56 317 GLU A N 1
ATOM 2483 C CA . GLU A 1 317 ? -19.436 -7.302 21.448 1.00 83.56 317 GLU A CA 1
ATOM 2484 C C . GLU A 1 317 ? -18.573 -8.117 20.475 1.00 83.56 317 GLU A C 1
ATOM 2486 O O . GLU A 1 317 ? -18.569 -9.340 20.565 1.00 83.56 317 GLU A O 1
ATOM 2491 N N . GLY A 1 318 ? -17.806 -7.459 19.601 1.00 87.75 318 GLY A N 1
ATOM 2492 C CA . GLY A 1 318 ? -16.919 -8.092 18.619 1.00 87.75 318 GLY A CA 1
ATOM 2493 C C . GLY A 1 318 ? -15.447 -7.705 18.769 1.00 87.75 318 GLY A C 1
ATOM 2494 O O . GLY A 1 318 ? -15.008 -7.243 19.826 1.00 87.75 318 GLY A O 1
ATOM 2495 N N . THR A 1 319 ? -14.659 -7.908 17.713 1.00 90.00 319 THR A N 1
ATOM 2496 C CA . THR A 1 319 ? -13.242 -7.506 17.671 1.00 90.00 319 THR A CA 1
ATOM 2497 C C . THR A 1 319 ? -12.829 -7.032 16.278 1.00 90.00 319 THR A C 1
ATOM 2499 O O . THR A 1 319 ? -13.221 -7.618 15.277 1.00 90.00 319 THR A O 1
ATOM 2502 N N . VAL A 1 320 ? -12.011 -5.987 16.206 1.00 94.00 320 VAL A N 1
ATOM 2503 C CA . VAL A 1 320 ? -11.301 -5.571 14.993 1.00 94.00 320 VAL A CA 1
ATOM 2504 C C . VAL A 1 320 ? -9.843 -5.985 15.131 1.00 94.00 320 VAL A C 1
ATOM 2506 O O . VAL A 1 320 ? -9.225 -5.683 16.146 1.00 94.00 320 VAL A O 1
ATOM 2509 N N . ILE A 1 321 ? -9.297 -6.653 14.122 1.00 92.19 321 ILE A N 1
ATOM 2510 C CA . ILE A 1 321 ? -7.889 -7.041 14.039 1.00 92.19 321 ILE A CA 1
ATOM 2511 C C . ILE A 1 321 ? -7.229 -6.156 12.991 1.00 92.19 321 ILE A C 1
ATOM 2513 O O . ILE A 1 321 ? -7.480 -6.316 11.793 1.00 92.19 321 ILE A O 1
ATOM 2517 N N . ALA A 1 322 ? -6.431 -5.196 13.448 1.00 94.94 322 ALA A N 1
ATOM 2518 C CA . ALA A 1 322 ? -5.886 -4.140 12.610 1.00 94.94 322 ALA A CA 1
ATOM 2519 C C . ALA A 1 322 ? -4.415 -4.414 12.267 1.00 94.94 322 ALA A C 1
ATOM 2521 O O . ALA A 1 322 ? -3.535 -4.414 13.126 1.00 94.94 322 ALA A O 1
ATOM 2522 N N . PHE A 1 323 ? -4.123 -4.602 10.981 1.00 93.38 323 PHE A N 1
ATOM 2523 C CA . PHE A 1 323 ? -2.769 -4.837 10.486 1.00 93.38 323 PHE A CA 1
ATOM 2524 C C . PHE A 1 323 ? -2.225 -3.559 9.858 1.00 93.38 323 PHE A C 1
ATOM 2526 O O . PHE A 1 323 ? -2.783 -3.062 8.883 1.00 93.38 323 PHE A O 1
ATOM 2533 N N . GLU A 1 324 ? -1.104 -3.044 10.361 1.00 94.44 324 GLU A N 1
ATOM 2534 C CA . GLU A 1 324 ? -0.415 -1.905 9.752 1.00 94.44 324 GLU A CA 1
ATOM 2535 C C . GLU A 1 324 ? 1.093 -2.174 9.641 1.00 94.44 324 GLU A C 1
ATOM 2537 O O . GLU A 1 324 ? 1.784 -2.229 10.660 1.00 94.44 324 GLU A O 1
ATOM 2542 N N . PRO A 1 325 ? 1.631 -2.323 8.417 1.00 86.69 325 PRO A N 1
ATOM 2543 C CA . PRO A 1 325 ? 3.033 -2.681 8.228 1.00 86.69 325 PRO A CA 1
ATOM 2544 C C . PRO A 1 325 ? 4.004 -1.509 8.438 1.00 86.69 325 PRO A C 1
ATOM 2546 O O . PRO A 1 325 ? 5.178 -1.736 8.734 1.00 86.69 325 PRO A O 1
ATOM 2549 N N . SER A 1 326 ? 3.574 -0.248 8.293 1.00 86.75 326 SER A N 1
ATOM 2550 C CA . SER A 1 326 ? 4.461 0.890 8.557 1.00 86.75 326 SER A CA 1
ATOM 2551 C C . SER A 1 326 ? 4.576 1.131 10.055 1.00 86.75 326 SER A C 1
ATOM 2553 O O . SER A 1 326 ? 3.621 1.572 10.685 1.00 86.75 326 SER A O 1
ATOM 2555 N N . TYR A 1 327 ? 5.774 0.962 10.618 1.00 85.12 327 TYR A N 1
ATOM 2556 C CA . TYR A 1 327 ? 6.047 1.220 12.039 1.00 85.12 327 TYR A CA 1
ATOM 2557 C C . TYR A 1 327 ? 5.544 2.594 12.520 1.00 85.12 327 TYR A C 1
ATOM 2559 O O . TYR A 1 327 ? 4.993 2.720 13.614 1.00 85.12 327 TYR A O 1
ATOM 2567 N N . ALA A 1 328 ? 5.708 3.637 11.698 1.00 82.88 328 ALA A N 1
ATOM 2568 C CA . ALA A 1 328 ? 5.266 4.984 12.050 1.00 82.88 328 ALA A CA 1
ATOM 2569 C C . ALA A 1 328 ? 3.733 5.096 12.110 1.00 82.88 328 ALA A C 1
ATOM 2571 O O . ALA A 1 328 ? 3.206 5.752 13.012 1.00 82.88 328 ALA A O 1
ATOM 2572 N N . ASN A 1 329 ? 3.032 4.445 11.178 1.00 87.56 329 ASN A N 1
ATOM 2573 C CA . ASN A 1 329 ? 1.573 4.402 11.178 1.00 87.56 329 ASN A CA 1
ATOM 2574 C C . ASN A 1 329 ? 1.058 3.485 12.287 1.00 87.56 329 ASN A C 1
ATOM 2576 O O . ASN A 1 329 ? 0.141 3.878 12.984 1.00 87.56 329 ASN A O 1
ATOM 2580 N N . TYR A 1 330 ? 1.684 2.330 12.521 1.00 91.25 330 TYR A N 1
ATOM 2581 C CA . TYR A 1 330 ? 1.322 1.405 13.593 1.00 91.25 330 TYR A CA 1
ATOM 2582 C C . TYR A 1 330 ? 1.411 2.076 14.968 1.00 91.25 330 TYR A C 1
ATOM 2584 O O . TYR A 1 330 ? 0.458 2.052 15.741 1.00 91.25 330 TYR A O 1
ATOM 2592 N N . ALA A 1 331 ? 2.507 2.789 15.251 1.00 89.06 331 ALA A N 1
ATOM 2593 C CA . ALA A 1 331 ? 2.615 3.572 16.482 1.00 89.06 331 ALA A CA 1
ATOM 2594 C C . ALA A 1 331 ? 1.484 4.613 16.601 1.00 89.06 331 ALA A C 1
ATOM 2596 O O . ALA A 1 331 ? 0.928 4.827 17.679 1.00 89.06 331 ALA A O 1
ATOM 2597 N N . ARG A 1 332 ? 1.112 5.243 15.480 1.00 89.44 332 ARG A N 1
ATOM 2598 C CA . ARG A 1 332 ? 0.007 6.204 15.415 1.00 89.44 332 ARG A CA 1
ATOM 2599 C C . ARG A 1 332 ? -1.368 5.539 15.571 1.00 89.44 332 ARG A C 1
ATOM 2601 O O . ARG A 1 332 ? -2.235 6.122 16.215 1.00 89.44 332 ARG A O 1
ATOM 2608 N N . LEU A 1 333 ? -1.561 4.341 15.032 1.00 93.06 333 LEU A N 1
ATOM 2609 C CA . LEU A 1 333 ? -2.744 3.507 15.208 1.00 93.06 333 LEU A CA 1
ATOM 2610 C C . LEU A 1 333 ? -2.932 3.169 16.686 1.00 93.06 333 LEU A C 1
ATOM 2612 O O . LEU A 1 333 ? -3.990 3.475 17.223 1.00 93.06 333 LEU A O 1
ATOM 2616 N N . CYS A 1 334 ? -1.900 2.659 17.369 1.00 91.12 334 CYS A N 1
ATOM 2617 C CA . CYS A 1 334 ? -1.947 2.388 18.811 1.00 91.12 334 CYS A CA 1
ATOM 2618 C C . CYS A 1 334 ? -2.351 3.631 19.619 1.00 91.12 334 CYS A C 1
ATOM 2620 O O . CYS A 1 334 ? -3.196 3.559 20.508 1.00 91.12 334 CYS A O 1
ATOM 2622 N N . GLU A 1 335 ? -1.774 4.792 19.298 1.00 89.19 335 GLU A N 1
ATOM 2623 C CA . GLU A 1 335 ? -2.128 6.063 19.945 1.00 89.19 335 GLU A CA 1
ATOM 2624 C C . GLU A 1 335 ? -3.594 6.435 19.725 1.00 89.19 335 GLU A C 1
ATOM 2626 O O . GLU A 1 335 ? -4.264 6.870 20.660 1.00 89.19 335 GLU A O 1
ATOM 2631 N N . ASN A 1 336 ? -4.095 6.256 18.503 1.00 92.00 336 ASN A N 1
ATOM 2632 C CA . ASN A 1 336 ? -5.479 6.556 18.171 1.00 92.00 336 ASN A CA 1
ATOM 2633 C C . ASN A 1 336 ? -6.464 5.534 18.770 1.00 92.00 336 ASN A C 1
ATOM 2635 O O . ASN A 1 336 ? -7.565 5.925 19.148 1.00 92.00 336 ASN A O 1
ATOM 2639 N N . ILE A 1 337 ? -6.083 4.260 18.923 1.00 91.12 337 ILE A N 1
ATOM 2640 C CA . ILE A 1 337 ? -6.884 3.249 19.635 1.00 91.12 337 ILE A CA 1
ATOM 2641 C C . ILE A 1 337 ? -7.138 3.716 21.072 1.00 91.12 337 ILE A C 1
ATOM 2643 O O . ILE A 1 337 ? -8.284 3.763 21.517 1.00 91.12 337 ILE A O 1
ATOM 2647 N N . VAL A 1 338 ? -6.081 4.135 21.775 1.00 86.69 338 VAL A N 1
ATOM 2648 C CA . VAL A 1 338 ? -6.191 4.653 23.149 1.00 86.69 338 VAL A CA 1
ATOM 2649 C C . VAL A 1 338 ? -6.977 5.965 23.184 1.00 86.69 338 VAL A C 1
ATOM 2651 O O . VAL A 1 338 ? -7.815 6.150 24.064 1.00 86.69 338 VAL A O 1
ATOM 2654 N N . LEU A 1 339 ? -6.750 6.863 22.217 1.00 86.19 339 LEU A N 1
ATOM 2655 C CA . LEU A 1 339 ? -7.458 8.144 22.106 1.00 86.19 339 LEU A CA 1
ATOM 2656 C C . LEU A 1 339 ? -8.981 7.971 22.012 1.00 86.19 339 LEU A C 1
ATOM 2658 O O . LEU A 1 339 ? -9.716 8.750 22.613 1.00 86.19 339 LEU A O 1
ATOM 2662 N N . ASN A 1 340 ? -9.441 6.956 21.279 1.00 86.88 340 ASN A N 1
ATOM 2663 C CA . ASN A 1 340 ? -10.864 6.645 21.126 1.00 86.88 340 ASN A CA 1
ATOM 2664 C C . ASN A 1 340 ? -11.375 5.645 22.174 1.00 86.88 340 ASN A C 1
ATOM 2666 O O . ASN A 1 340 ? -12.542 5.273 22.128 1.00 86.88 340 ASN A O 1
ATOM 2670 N N . GLN A 1 341 ? -10.527 5.219 23.120 1.00 86.25 341 GLN A N 1
ATOM 2671 C CA . GLN A 1 341 ? -10.858 4.225 24.146 1.00 86.25 341 GLN A CA 1
ATOM 2672 C C . GLN A 1 341 ? -11.384 2.918 23.536 1.00 86.25 341 GLN A C 1
ATOM 2674 O O . GLN A 1 341 ? -12.413 2.401 23.960 1.00 86.25 341 GLN A O 1
ATOM 2679 N N . LEU A 1 342 ? -10.704 2.427 22.495 1.00 88.56 342 LEU A N 1
ATOM 2680 C CA . LEU A 1 342 ? -11.080 1.229 21.741 1.00 88.56 342 LEU A CA 1
ATOM 2681 C C . LEU A 1 342 ? -10.111 0.059 21.959 1.00 88.56 342 LEU A C 1
ATOM 2683 O O . LEU A 1 342 ? -10.184 -0.930 21.235 1.00 88.56 342 LEU A O 1
ATOM 2687 N N . ASP A 1 343 ? -9.232 0.123 22.961 1.00 85.44 343 ASP A N 1
ATOM 2688 C CA . ASP A 1 343 ? -8.249 -0.924 23.296 1.00 85.44 343 ASP A CA 1
ATOM 2689 C C . ASP A 1 343 ? -8.893 -2.262 23.699 1.00 85.44 343 ASP A C 1
ATOM 2691 O O . ASP A 1 343 ? -8.254 -3.313 23.683 1.00 85.44 343 ASP A O 1
ATOM 2695 N N . ALA A 1 344 ? -10.187 -2.236 24.023 1.00 84.94 344 ALA A N 1
ATOM 2696 C CA . ALA A 1 344 ? -10.989 -3.417 24.298 1.00 84.94 344 ALA A CA 1
ATOM 2697 C C . ALA A 1 344 ? -11.703 -3.992 23.065 1.00 84.94 344 ALA A C 1
ATOM 2699 O O . ALA A 1 344 ? -12.416 -4.979 23.212 1.00 84.94 344 ALA A O 1
ATOM 2700 N N . THR A 1 345 ? -11.592 -3.366 21.892 1.00 88.56 345 THR A N 1
ATOM 2701 C CA . THR A 1 345 ? -12.302 -3.787 20.670 1.00 88.56 345 THR A CA 1
ATOM 2702 C C . THR A 1 345 ? -11.360 -3.911 19.480 1.00 88.56 345 THR A C 1
ATOM 2704 O O . THR A 1 345 ? -11.557 -4.802 18.665 1.00 88.56 345 THR A O 1
ATOM 2707 N N . VAL A 1 346 ? -10.341 -3.057 19.381 1.00 92.00 346 VAL A N 1
ATOM 2708 C CA . VAL A 1 346 ? -9.347 -3.055 18.304 1.00 92.00 346 VAL A CA 1
ATOM 2709 C C . VAL A 1 346 ? -8.030 -3.594 18.852 1.00 92.00 346 VAL A C 1
ATOM 2711 O O . VAL A 1 346 ? -7.515 -3.057 19.835 1.00 92.00 346 VAL A O 1
ATOM 2714 N N . ILE A 1 347 ? -7.512 -4.644 18.216 1.00 87.19 347 ILE A N 1
ATOM 2715 C CA . ILE A 1 347 ? -6.237 -5.294 18.547 1.00 87.19 347 ILE A CA 1
ATOM 2716 C C . ILE A 1 347 ? -5.216 -5.166 17.427 1.00 87.19 347 ILE A C 1
ATOM 2718 O O . ILE A 1 347 ? -5.622 -5.217 16.240 1.00 87.19 347 ILE A O 1
#